Protein AF-A0A6P0TJC1-F1 (afdb_monomer)

Solvent-accessible surface area (backbone atoms only — not comparable to full-atom values): 18612 Å² total; per-residue (Å²): 146,81,88,83,86,86,80,82,82,78,78,82,84,66,77,78,70,64,70,80,72,64,61,98,44,80,69,41,52,55,53,50,49,53,51,44,49,51,50,15,52,51,26,38,50,62,14,15,51,75,80,44,64,82,85,71,83,73,78,90,68,100,67,76,93,68,84,85,71,81,50,74,67,29,48,50,28,36,39,51,11,52,51,39,42,51,51,43,52,55,54,46,48,55,70,71,40,96,58,40,79,76,48,52,25,38,42,16,32,55,31,35,55,49,20,54,52,46,61,68,52,66,34,58,90,70,28,32,66,51,64,48,43,47,52,46,29,63,47,40,24,59,52,40,35,62,75,32,58,93,60,52,41,55,70,20,36,46,46,34,14,51,49,29,41,52,47,15,62,78,67,71,39,66,75,39,37,54,57,15,46,50,30,45,40,50,32,50,52,54,51,31,59,76,70,66,54,78,52,66,44,58,56,34,48,44,56,34,48,49,50,52,48,48,61,73,63,40,75,74,49,66,39,79,91,29,45,67,59,46,46,52,52,50,31,52,41,52,39,50,34,51,51,44,25,51,60,51,23,72,82,33,71,72,45,33,56,51,37,44,52,50,18,51,49,28,34,53,48,11,63,76,69,36,33,62,43,37,33,52,44,13,49,53,52,35,50,51,50,53,53,50,52,49,55,54,48,47,76,74,38,64,73,60,42,54,57,51,47,50,55,51,50,54,47,50,53,51,51,50,53,48,45,64,78,37,43,70,61,49,52,52,50,52,50,51,51,50,54,50,56,69,67,34,112

pLDDT: mean 85.95, std 14.07, range [39.25, 97.62]

Nearest PDB structures (foldseek):
  8fbo-assembly1_C  TM=3.408E-01  e=3.968E+00  synthetic construct

Structure (mmCIF, N/CA/C/O backbone):
data_AF-A0A6P0TJC1-F1
#
_entry.id   AF-A0A6P0TJC1-F1
#
loop_
_atom_site.group_PDB
_atom_site.id
_atom_site.type_symbol
_atom_site.label_atom_id
_atom_site.label_alt_id
_atom_site.label_comp_id
_atom_site.label_asym_id
_atom_site.label_entity_id
_atom_site.label_seq_id
_atom_site.pdbx_PDB_ins_code
_atom_site.Cartn_x
_atom_site.Cartn_y
_atom_site.Cartn_z
_atom_site.occupancy
_atom_site.B_iso_or_equiv
_atom_site.auth_seq_id
_atom_site.auth_comp_id
_atom_site.auth_asym_id
_atom_site.auth_atom_id
_atom_site.pdbx_PDB_model_num
ATOM 1 N N . PRO A 1 1 ? -22.054 43.147 59.713 1.00 43.66 1 PRO A N 1
ATOM 2 C CA . PRO A 1 1 ? -20.902 42.395 59.164 1.00 43.66 1 PRO A CA 1
ATOM 3 C C . PRO A 1 1 ? -21.122 40.873 59.274 1.00 43.66 1 PRO A C 1
ATOM 5 O O . PRO A 1 1 ? -20.713 40.261 60.252 1.00 43.66 1 PRO A O 1
ATOM 8 N N . VAL A 1 2 ? -21.824 40.285 58.294 1.00 41.47 2 VAL A N 1
ATOM 9 C CA . VAL A 1 2 ? -22.038 38.832 58.133 1.00 41.47 2 VAL A CA 1
ATOM 10 C C . VAL A 1 2 ? -22.242 38.513 56.643 1.00 41.47 2 VAL A C 1
ATOM 12 O O . VAL A 1 2 ? -23.049 39.171 55.997 1.00 41.47 2 VAL A O 1
ATOM 15 N N . GLY A 1 3 ? -21.570 37.457 56.159 1.00 41.06 3 GLY A N 1
ATOM 16 C CA . GLY A 1 3 ? -21.930 36.669 54.964 1.00 41.06 3 GLY A CA 1
ATOM 17 C C . GLY A 1 3 ? -21.255 37.106 53.653 1.00 41.06 3 GLY A C 1
ATOM 18 O O . GLY A 1 3 ? -21.217 38.285 53.359 1.00 41.06 3 GLY A O 1
ATOM 19 N N . LEU A 1 4 ? -20.701 36.250 52.788 1.00 45.66 4 LEU A N 1
ATOM 20 C CA . LEU A 1 4 ? -20.865 34.809 52.582 1.00 45.66 4 LEU A CA 1
ATOM 21 C C . LEU A 1 4 ? -19.625 34.220 51.880 1.00 45.66 4 LEU A C 1
ATOM 23 O O . LEU A 1 4 ? -18.974 34.846 51.050 1.00 45.66 4 LEU A O 1
ATOM 27 N N . ARG A 1 5 ? -19.329 32.970 52.240 1.00 41.78 5 ARG A N 1
ATOM 28 C CA . ARG A 1 5 ? -18.144 32.175 51.905 1.00 41.78 5 ARG A CA 1
ATOM 29 C C . ARG A 1 5 ? -18.427 31.320 50.660 1.00 41.78 5 ARG A C 1
ATOM 31 O O . ARG A 1 5 ? -19.170 30.346 50.745 1.00 41.78 5 ARG A O 1
ATOM 38 N N . GLY A 1 6 ? -17.831 31.659 49.517 1.00 39.25 6 GLY A N 1
ATOM 39 C CA . GLY A 1 6 ? -17.915 30.876 48.276 1.00 39.25 6 GLY A CA 1
ATOM 40 C C . GLY A 1 6 ? -16.959 29.679 48.285 1.00 39.25 6 GLY A C 1
ATOM 41 O O . GLY A 1 6 ? -15.746 29.837 48.174 1.00 39.25 6 GLY A O 1
ATOM 42 N N . LYS A 1 7 ? -17.500 28.466 48.439 1.00 41.34 7 LYS A N 1
ATOM 43 C CA . LYS A 1 7 ? -16.752 27.199 48.468 1.00 41.34 7 LYS A CA 1
ATOM 44 C C . LYS A 1 7 ? -16.719 26.587 47.061 1.00 41.34 7 LYS A C 1
ATOM 46 O O . LYS A 1 7 ? -17.640 25.877 46.668 1.00 41.34 7 LYS A O 1
ATOM 51 N N . ASN A 1 8 ? -15.647 26.851 46.313 1.00 40.41 8 ASN A N 1
ATOM 52 C CA . ASN A 1 8 ? -15.374 26.215 45.021 1.00 40.41 8 ASN A CA 1
ATOM 53 C C . ASN A 1 8 ? -15.126 24.705 45.199 1.00 40.41 8 ASN A C 1
ATOM 55 O O . ASN A 1 8 ? -14.109 24.282 45.750 1.00 40.41 8 ASN A O 1
ATOM 59 N N . ARG A 1 9 ? -16.061 23.874 44.718 1.00 42.81 9 ARG A N 1
ATOM 60 C CA . ARG A 1 9 ? -15.881 22.421 44.567 1.00 42.81 9 ARG A CA 1
ATOM 61 C C . ARG A 1 9 ? -15.000 22.149 43.345 1.00 42.81 9 ARG A C 1
ATOM 63 O O . ARG A 1 9 ? -15.494 22.009 42.230 1.00 42.81 9 ARG A O 1
ATOM 70 N N . ALA A 1 10 ? -13.698 22.013 43.572 1.00 40.75 10 ALA A N 1
ATOM 71 C CA . ALA A 1 10 ? -12.805 21.347 42.634 1.00 40.75 10 ALA A CA 1
ATOM 72 C C . ALA A 1 10 ? -13.203 19.862 42.548 1.00 40.75 10 ALA A C 1
ATOM 74 O O . ALA A 1 10 ? -12.961 19.082 43.470 1.00 40.75 10 ALA A O 1
ATOM 75 N N . ARG A 1 11 ? -13.870 19.472 41.453 1.00 43.88 11 ARG A N 1
ATOM 76 C CA . ARG A 1 11 ? -14.119 18.064 41.121 1.00 43.88 11 ARG A CA 1
ATOM 77 C C . ARG A 1 11 ? -12.773 17.362 40.931 1.00 43.88 11 ARG A C 1
ATOM 79 O O . ARG A 1 11 ? -12.006 17.686 40.029 1.00 43.88 11 ARG A O 1
ATOM 86 N N . SER A 1 12 ? -12.519 16.407 41.819 1.00 43.62 12 SER A N 1
ATOM 87 C CA . SER A 1 12 ? -11.419 15.449 41.793 1.00 43.62 12 SER A CA 1
ATOM 88 C C . SER A 1 12 ? -11.266 14.798 40.411 1.00 43.62 12 SER A C 1
ATOM 90 O O . SER A 1 12 ? -12.085 13.977 40.013 1.00 43.62 12 SER A O 1
ATOM 92 N N . LYS A 1 13 ? -10.189 15.147 39.700 1.00 44.12 13 LYS A N 1
ATOM 93 C CA . LYS A 1 13 ? -9.636 14.384 38.565 1.00 44.12 13 LYS A CA 1
ATOM 94 C C . LYS A 1 13 ? -8.450 13.504 39.007 1.00 44.12 13 LYS A C 1
ATOM 96 O O . LYS A 1 13 ? -7.544 13.253 38.223 1.00 44.12 13 LYS A O 1
ATOM 101 N N . LYS A 1 14 ? -8.402 13.088 40.282 1.00 47.31 14 LYS A N 1
ATOM 102 C CA . LYS A 1 14 ? -7.247 12.380 40.870 1.00 47.31 14 LYS A CA 1
ATOM 103 C C . LYS A 1 14 ? -7.292 10.834 40.940 1.00 47.31 14 LYS A C 1
ATOM 105 O O . LYS A 1 14 ? -6.256 10.293 41.311 1.00 47.31 14 LYS A O 1
ATOM 110 N N . PRO A 1 15 ? -8.356 10.079 40.578 1.00 46.62 15 PRO A N 1
ATOM 111 C CA . PRO A 1 15 ? -8.294 8.618 40.717 1.00 46.62 15 PRO A CA 1
ATOM 112 C C . PRO A 1 15 ? -7.537 7.895 39.585 1.00 46.62 15 PRO A C 1
ATOM 114 O O . PRO A 1 15 ? -7.122 6.761 39.779 1.00 46.62 15 PRO A O 1
ATOM 117 N N . LEU A 1 16 ? -7.297 8.529 38.430 1.00 48.41 16 LEU A N 1
ATOM 118 C CA . LEU A 1 16 ? -6.723 7.844 37.257 1.00 48.41 16 LEU A CA 1
ATOM 119 C C . LEU A 1 16 ? -5.205 7.589 37.329 1.00 48.41 16 LEU A C 1
ATOM 121 O O . LEU A 1 16 ? -4.715 6.686 36.663 1.00 48.41 16 LEU A O 1
ATOM 125 N N . LEU A 1 17 ? -4.453 8.338 38.143 1.00 44.94 17 LEU A N 1
ATOM 126 C CA . LEU A 1 17 ? -2.987 8.207 38.208 1.00 44.94 17 LEU A CA 1
ATOM 127 C C . LEU A 1 17 ? -2.489 7.244 39.295 1.00 44.94 17 LEU A C 1
ATOM 129 O O . LEU A 1 17 ? -1.337 6.824 39.250 1.00 44.94 17 LEU A O 1
ATOM 133 N N . LEU A 1 18 ? -3.335 6.867 40.259 1.00 45.94 18 LEU A N 1
ATOM 134 C CA . LEU A 1 18 ? -2.903 6.050 41.400 1.00 45.94 18 LEU A CA 1
ATOM 135 C C . LEU A 1 18 ? -2.839 4.544 41.081 1.00 45.94 18 LEU A C 1
ATOM 137 O O . LEU A 1 18 ? -2.128 3.807 41.756 1.00 45.94 18 LEU A O 1
ATOM 141 N N . ALA A 1 19 ? -3.523 4.088 40.026 1.00 51.88 19 ALA A N 1
ATOM 142 C CA . ALA A 1 19 ? -3.536 2.681 39.615 1.00 51.88 19 ALA A CA 1
ATOM 143 C C . ALA A 1 19 ? -2.230 2.221 38.932 1.00 51.88 19 ALA A C 1
ATOM 145 O O . ALA A 1 19 ? -1.951 1.026 38.886 1.00 51.88 19 ALA A O 1
ATOM 146 N N . LEU A 1 20 ? -1.404 3.154 38.443 1.00 49.75 20 LEU A N 1
ATOM 147 C CA . LEU A 1 20 ? -0.136 2.853 37.762 1.00 49.75 20 LEU A CA 1
ATOM 148 C C . LEU A 1 20 ? 1.007 2.458 38.718 1.00 49.75 20 LEU A C 1
ATOM 150 O O . LEU A 1 20 ? 2.048 2.004 38.254 1.00 49.75 20 LEU A O 1
ATOM 154 N N . PHE A 1 21 ? 0.811 2.594 40.036 1.00 52.34 21 PHE A N 1
ATOM 155 C CA . PHE A 1 21 ? 1.838 2.351 41.062 1.00 52.34 21 PHE A CA 1
ATOM 156 C C . PHE A 1 21 ? 1.549 1.145 41.975 1.00 52.34 21 PHE A C 1
ATOM 158 O O . PHE A 1 21 ? 2.195 0.992 43.012 1.00 52.34 21 PHE A O 1
ATOM 165 N N . LEU A 1 22 ? 0.587 0.283 41.627 1.00 51.50 22 LEU A N 1
ATOM 166 C CA . LEU A 1 22 ? 0.284 -0.908 42.428 1.00 51.50 22 LEU A CA 1
ATOM 167 C C . LEU A 1 22 ? 1.431 -1.946 42.367 1.00 51.50 22 LEU A C 1
ATOM 169 O O . LEU A 1 22 ? 2.031 -2.147 41.308 1.00 51.50 22 LEU A O 1
ATOM 173 N N . PRO A 1 23 ? 1.748 -2.612 43.494 1.00 47.56 23 PRO A N 1
ATOM 174 C CA . PRO A 1 23 ? 2.862 -3.547 43.602 1.00 47.56 23 PRO A CA 1
ATOM 175 C C . PRO A 1 23 ? 2.687 -4.777 42.702 1.00 47.56 23 PRO A C 1
ATOM 177 O O . PRO A 1 23 ? 1.587 -5.295 42.514 1.00 47.56 23 PRO A O 1
ATOM 180 N N . ARG A 1 24 ? 3.819 -5.269 42.186 1.00 59.22 24 ARG A N 1
ATOM 181 C CA . ARG A 1 24 ? 3.973 -6.388 41.236 1.00 59.22 24 ARG A CA 1
ATOM 182 C C . ARG A 1 24 ? 3.760 -7.764 41.898 1.00 59.22 24 ARG A C 1
ATOM 184 O O . ARG A 1 24 ? 4.533 -8.688 41.665 1.00 59.22 24 ARG A O 1
ATOM 191 N N . SER A 1 25 ? 2.779 -7.884 42.793 1.00 78.88 25 SER A N 1
ATOM 192 C CA . SER A 1 25 ? 2.379 -9.159 43.396 1.00 78.88 25 SER A CA 1
ATOM 193 C C . SER A 1 25 ? 1.220 -9.778 42.598 1.00 78.88 25 SER A C 1
ATOM 195 O O . SER A 1 25 ? 0.403 -9.044 42.038 1.00 78.88 25 SER A O 1
ATOM 197 N N . PRO A 1 26 ? 1.081 -11.118 42.560 1.00 76.44 26 PRO A N 1
ATOM 198 C CA . PRO A 1 26 ? -0.043 -11.781 41.886 1.00 76.44 26 PRO A CA 1
ATOM 199 C C . PRO A 1 26 ? -1.408 -11.322 42.425 1.00 76.44 26 PRO A C 1
ATOM 201 O O . PRO A 1 26 ? -2.367 -11.199 41.668 1.00 76.44 26 PRO A O 1
ATOM 204 N N . THR A 1 27 ? -1.478 -10.978 43.713 1.00 79.88 27 THR A N 1
ATOM 205 C CA . THR A 1 27 ? -2.651 -10.355 44.341 1.00 79.88 27 THR A CA 1
ATOM 206 C C . THR A 1 27 ? -2.894 -8.915 43.877 1.00 79.88 27 THR A C 1
ATOM 208 O O . THR A 1 27 ? -4.042 -8.503 43.755 1.00 79.88 27 THR A 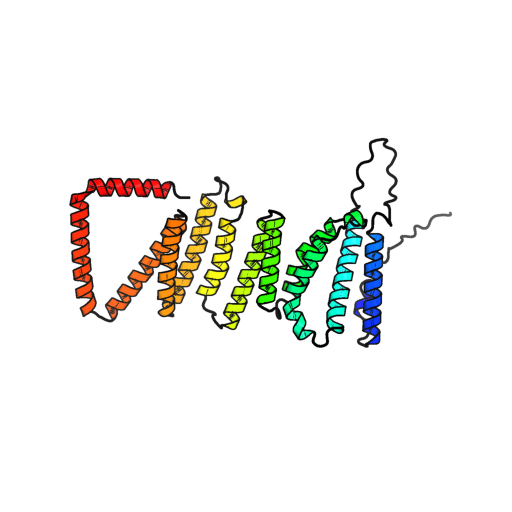O 1
ATOM 211 N N . GLY A 1 28 ? -1.849 -8.143 43.568 1.00 81.44 28 GLY A N 1
ATOM 212 C CA . GLY A 1 28 ? -1.980 -6.792 43.013 1.00 81.44 28 GLY A CA 1
ATOM 213 C C . GLY A 1 28 ? -2.591 -6.789 41.609 1.00 81.44 28 GLY A C 1
ATOM 214 O O . GLY A 1 28 ? -3.409 -5.925 41.294 1.00 81.44 28 GLY A O 1
ATOM 215 N N . HIS A 1 29 ? -2.263 -7.792 40.790 1.00 81.62 29 HIS A N 1
ATOM 216 C CA . HIS A 1 29 ? -2.797 -7.939 39.432 1.00 81.62 29 HIS A CA 1
ATOM 217 C C . HIS A 1 29 ? -4.303 -8.222 39.411 1.00 81.62 29 HIS A C 1
ATOM 219 O O . HIS A 1 29 ? -5.037 -7.584 38.655 1.00 81.62 29 HIS A O 1
ATOM 225 N N . THR A 1 30 ? -4.783 -9.133 40.264 1.00 85.56 30 THR A N 1
ATOM 226 C CA . THR A 1 30 ? -6.217 -9.450 40.348 1.00 85.56 30 THR A CA 1
ATOM 227 C C . THR A 1 30 ? -7.022 -8.255 40.851 1.00 85.56 30 THR A C 1
ATOM 229 O O . THR A 1 30 ? -8.049 -7.920 40.260 1.00 85.56 30 THR A O 1
ATOM 232 N N . ILE A 1 31 ? -6.519 -7.547 41.868 1.00 87.25 31 ILE A N 1
ATOM 233 C CA . ILE A 1 31 ? -7.144 -6.317 42.371 1.00 87.25 31 ILE A CA 1
ATOM 234 C C . ILE A 1 31 ? -7.205 -5.261 41.260 1.00 87.25 31 ILE A C 1
ATOM 236 O O . ILE A 1 31 ? -8.274 -4.707 41.010 1.00 87.25 31 ILE A O 1
ATOM 240 N N . GLY A 1 32 ? -6.108 -5.039 40.529 1.00 85.50 32 GLY A N 1
ATOM 241 C CA . GLY A 1 32 ? -6.078 -4.115 39.392 1.00 85.50 32 GLY A CA 1
ATOM 242 C C . GLY A 1 32 ? -7.144 -4.437 38.341 1.00 85.50 32 GLY A C 1
ATOM 243 O O . GLY A 1 32 ? -7.931 -3.561 37.982 1.00 85.50 32 GLY A O 1
ATOM 244 N N . ILE A 1 33 ? -7.235 -5.701 37.912 1.00 87.44 33 ILE A N 1
ATOM 245 C CA . ILE A 1 33 ? -8.245 -6.159 36.941 1.00 87.44 33 ILE A CA 1
ATOM 246 C C . ILE A 1 33 ? -9.658 -5.880 37.446 1.00 87.44 33 ILE A C 1
ATOM 248 O O . ILE A 1 33 ? -10.467 -5.325 36.706 1.00 87.44 33 ILE A O 1
ATOM 252 N N . THR A 1 34 ? -9.960 -6.234 38.698 1.00 89.06 34 THR A N 1
ATOM 253 C CA . THR A 1 34 ? -11.305 -6.024 39.258 1.00 89.06 34 THR A CA 1
ATOM 254 C C . THR A 1 34 ? -11.677 -4.546 39.343 1.00 89.06 34 THR A C 1
ATOM 256 O O . THR A 1 34 ? -12.812 -4.192 39.030 1.00 89.06 34 THR A O 1
ATOM 259 N N . ILE A 1 35 ? -10.725 -3.671 39.693 1.00 90.31 35 ILE A N 1
ATOM 260 C CA . ILE A 1 35 ? -10.949 -2.222 39.747 1.00 90.31 35 ILE A CA 1
ATOM 261 C C . ILE A 1 35 ? -11.234 -1.679 38.349 1.00 90.31 35 ILE A C 1
ATOM 263 O O . ILE A 1 35 ? -12.242 -1.001 38.163 1.00 90.31 35 ILE A O 1
ATOM 267 N N . PHE A 1 36 ? -10.394 -1.989 37.358 1.00 89.81 36 PHE A N 1
ATOM 268 C CA . PHE A 1 36 ? -10.614 -1.512 35.992 1.00 89.81 36 PHE A CA 1
ATOM 269 C C . PHE A 1 36 ? -11.900 -2.085 35.380 1.00 89.81 36 PHE A C 1
ATOM 271 O O . PHE A 1 36 ? -12.629 -1.360 34.708 1.00 89.81 36 PHE A O 1
ATOM 278 N N . ALA A 1 37 ? -12.232 -3.349 35.655 1.00 91.25 37 ALA A N 1
ATOM 279 C CA . ALA A 1 37 ? -13.495 -3.938 35.220 1.00 91.25 37 ALA A CA 1
ATOM 280 C C . ALA A 1 37 ? -14.687 -3.205 35.858 1.00 91.25 37 ALA A C 1
ATOM 282 O O . ALA A 1 37 ? -15.619 -2.819 35.153 1.00 91.25 37 ALA A O 1
ATOM 283 N N . GLY A 1 38 ? -14.629 -2.927 37.164 1.00 92.31 38 GLY A N 1
ATOM 284 C CA . GLY A 1 38 ? -15.650 -2.152 37.870 1.00 92.31 38 GLY A CA 1
ATOM 285 C C . GLY A 1 38 ? -15.809 -0.728 37.328 1.00 92.31 38 GLY A C 1
ATOM 286 O O . GLY A 1 38 ? -16.937 -0.279 37.122 1.00 92.31 38 GLY A O 1
ATOM 287 N N . LEU A 1 39 ? -14.699 -0.039 37.040 1.00 92.06 39 LEU A N 1
ATOM 288 C CA . LEU A 1 39 ? -14.704 1.293 36.424 1.00 92.06 39 LEU A CA 1
ATOM 289 C C . LEU A 1 39 ? -15.314 1.265 35.017 1.00 92.06 39 LEU A C 1
ATOM 291 O O . LEU A 1 39 ? -16.188 2.084 34.728 1.00 92.06 39 LEU A O 1
ATOM 295 N N . SER A 1 40 ? -14.963 0.265 34.203 1.00 92.31 40 SER A N 1
ATOM 296 C CA . SER A 1 40 ? -15.512 0.114 32.852 1.00 92.31 40 SER A CA 1
ATOM 297 C C . SER A 1 40 ? -17.029 -0.102 32.874 1.00 92.31 40 SER A C 1
ATOM 299 O O . SER A 1 40 ? -17.764 0.564 32.143 1.00 92.31 40 SER A O 1
ATOM 301 N N . ILE A 1 41 ? -17.524 -0.957 33.779 1.00 92.88 41 ILE A N 1
ATOM 302 C CA . ILE A 1 41 ? -18.958 -1.209 33.970 1.00 92.88 41 ILE A CA 1
ATOM 303 C C . ILE A 1 41 ? -19.654 0.068 34.439 1.00 92.88 41 ILE A C 1
ATOM 305 O O . ILE A 1 41 ? -20.693 0.439 33.894 1.00 92.88 41 ILE A O 1
ATOM 309 N N . TYR A 1 42 ? -19.072 0.774 35.410 1.00 92.94 42 TYR A N 1
ATOM 310 C CA . TYR A 1 42 ? -19.622 2.033 35.902 1.00 92.94 42 TYR A CA 1
ATOM 311 C C . TYR A 1 42 ? -19.731 3.084 34.786 1.00 92.94 42 TYR A C 1
ATOM 313 O O . TYR A 1 42 ? -20.784 3.706 34.628 1.00 92.94 42 TYR A O 1
ATOM 321 N N . ALA A 1 43 ? -18.685 3.253 33.974 1.00 91.50 43 ALA A N 1
ATOM 322 C CA . ALA A 1 43 ? -18.683 4.177 32.844 1.00 91.50 43 ALA A CA 1
ATOM 323 C C . ALA A 1 43 ? -19.723 3.787 31.775 1.00 91.50 43 ALA A C 1
ATOM 325 O O . ALA A 1 43 ? -20.452 4.651 31.282 1.00 91.50 43 ALA A O 1
ATOM 326 N N . LEU A 1 44 ? -19.866 2.492 31.469 1.00 91.19 44 LEU A N 1
ATOM 327 C CA . LEU A 1 44 ? -20.891 1.994 30.544 1.00 91.19 44 LEU A CA 1
ATOM 328 C C . LEU A 1 44 ? -22.318 2.214 31.068 1.00 91.19 44 LEU A C 1
ATOM 330 O O . LEU A 1 44 ? -23.203 2.548 30.278 1.00 91.19 44 LEU A O 1
ATOM 334 N N . ILE A 1 45 ? -22.547 2.068 32.377 1.00 91.94 45 ILE A N 1
ATOM 335 C CA . ILE A 1 45 ? -23.845 2.354 33.011 1.00 91.94 45 ILE A CA 1
ATOM 336 C C . ILE A 1 45 ? -24.172 3.848 32.903 1.00 91.94 45 ILE A C 1
ATOM 338 O O . ILE A 1 45 ? -25.270 4.190 32.473 1.00 91.94 45 ILE A O 1
ATOM 342 N N . GLN A 1 46 ? -23.219 4.732 33.219 1.00 90.94 46 GLN A N 1
ATOM 343 C CA . GLN A 1 46 ? -23.398 6.192 33.128 1.00 90.94 46 GLN A CA 1
ATOM 344 C C . GLN A 1 46 ? -23.608 6.687 31.688 1.00 90.94 46 GLN A C 1
ATOM 346 O O . GLN A 1 46 ? -24.274 7.697 31.457 1.00 90.94 46 GLN A O 1
ATOM 351 N N . GLY A 1 47 ? -23.039 5.987 30.705 1.00 87.44 47 GLY A N 1
ATOM 352 C CA . GLY A 1 47 ? -23.249 6.269 29.285 1.00 87.44 47 GLY A CA 1
ATOM 353 C C . GLY A 1 47 ? -24.577 5.743 28.726 1.00 87.44 47 GLY A C 1
ATOM 354 O O . GLY A 1 47 ? -24.908 6.049 27.580 1.00 87.44 47 GLY A O 1
ATOM 355 N N . ASN A 1 48 ? -25.337 4.942 29.483 1.00 90.88 48 ASN A N 1
ATOM 356 C CA . ASN A 1 48 ? -26.595 4.368 29.013 1.00 90.88 48 ASN A CA 1
ATOM 357 C C . ASN A 1 48 ? -27.750 5.367 29.187 1.00 90.88 48 ASN A C 1
ATOM 359 O O . ASN A 1 48 ? -28.161 5.679 30.306 1.00 90.88 48 ASN A O 1
ATOM 363 N N . HIS A 1 49 ? -28.330 5.833 28.081 1.00 84.56 49 HIS A N 1
ATOM 364 C CA . HIS A 1 49 ? -29.393 6.839 28.114 1.00 84.56 49 HIS A CA 1
ATOM 365 C C . HIS A 1 49 ? -30.712 6.320 28.707 1.00 84.56 49 HIS A C 1
ATOM 367 O O . HIS A 1 49 ? -31.533 7.130 29.133 1.00 84.56 49 HIS A O 1
ATOM 373 N N . ARG A 1 50 ? -30.920 4.996 28.773 1.00 85.88 50 ARG A N 1
ATOM 374 C CA . ARG A 1 50 ? -32.092 4.399 29.440 1.00 85.88 50 ARG A CA 1
ATOM 375 C C . ARG A 1 50 ? -31.973 4.428 30.957 1.00 85.88 50 ARG A C 1
ATOM 377 O O . ARG A 1 50 ? -32.976 4.589 31.641 1.00 85.88 50 ARG A O 1
ATOM 384 N N . LEU A 1 51 ? -30.757 4.253 31.473 1.00 84.19 51 LEU A N 1
ATOM 385 C CA . LEU A 1 51 ? -30.489 4.205 32.913 1.00 84.19 51 LEU A CA 1
ATOM 386 C C . LEU A 1 51 ? -30.214 5.593 33.488 1.00 84.19 51 LEU A C 1
ATOM 388 O O . LEU A 1 51 ? -30.489 5.844 34.658 1.00 84.19 51 LEU A O 1
ATOM 392 N N . THR A 1 52 ? -29.660 6.496 32.681 1.00 80.94 52 THR A N 1
ATOM 393 C CA . THR A 1 52 ? -29.309 7.856 33.098 1.00 80.94 52 THR A CA 1
ATOM 394 C C . THR A 1 52 ? -29.973 8.869 32.160 1.00 80.94 52 THR A C 1
ATOM 396 O O . THR A 1 52 ? -29.307 9.447 31.291 1.00 80.94 52 THR A O 1
ATOM 399 N N . PRO A 1 53 ? -31.302 9.072 32.280 1.00 74.75 53 PRO A N 1
ATOM 400 C CA . PRO A 1 53 ? -32.006 10.062 31.478 1.00 74.75 53 PRO A CA 1
ATOM 401 C C . PRO A 1 53 ? -31.425 11.452 31.752 1.00 74.75 53 PRO A C 1
ATOM 403 O O . PRO A 1 53 ? -31.177 11.836 32.895 1.00 74.75 53 PRO A O 1
ATOM 406 N N . SER A 1 54 ? -31.166 12.209 30.686 1.00 66.12 54 SER A N 1
ATOM 407 C CA . SER A 1 54 ? -30.599 13.553 30.789 1.00 66.12 54 SER A CA 1
ATOM 408 C C . SER A 1 54 ? -31.641 14.506 31.376 1.00 66.12 54 SER A C 1
ATOM 410 O O . SER A 1 54 ? -32.499 15.012 30.662 1.00 66.12 54 SER A O 1
ATOM 412 N N . THR A 1 55 ? -31.579 14.767 32.681 1.00 57.75 55 THR A N 1
ATOM 413 C CA . THR A 1 55 ? -32.482 15.693 33.386 1.00 57.75 55 THR A CA 1
ATOM 414 C C . THR A 1 55 ? -32.059 17.155 33.206 1.00 57.75 55 THR A C 1
ATOM 416 O O . THR A 1 55 ? -31.943 17.892 34.187 1.00 57.75 55 THR A O 1
ATOM 419 N N . LEU A 1 56 ? -31.757 17.590 31.980 1.00 57.44 56 LEU A N 1
ATOM 420 C CA . LEU A 1 56 ? -31.623 19.022 31.712 1.00 57.44 56 LEU A CA 1
ATOM 421 C C . LEU A 1 56 ? -33.033 19.583 31.485 1.00 57.44 56 LEU A C 1
ATOM 423 O O . LEU A 1 56 ? -33.685 19.176 30.523 1.00 57.44 56 LEU A O 1
ATOM 427 N N . PRO A 1 57 ? -33.533 20.480 32.355 1.00 49.94 57 PRO A N 1
ATOM 428 C CA . PRO A 1 57 ? -34.829 21.101 32.151 1.00 49.94 57 PRO A CA 1
ATOM 429 C C . PRO A 1 57 ? -34.714 22.020 30.936 1.00 49.94 57 PRO A C 1
ATOM 431 O O . PRO A 1 57 ? -33.986 23.012 30.971 1.00 49.94 57 PRO A O 1
ATOM 434 N N . LEU A 1 58 ? -35.412 21.689 29.852 1.00 55.91 58 LEU A N 1
ATOM 435 C CA . LEU A 1 58 ? -35.660 22.656 28.791 1.00 55.91 58 LEU A CA 1
ATOM 436 C C . LEU A 1 58 ? -36.601 23.735 29.359 1.00 55.91 58 LEU A C 1
ATOM 438 O O . LEU A 1 58 ? -37.663 23.384 29.883 1.00 55.91 58 LEU A O 1
ATOM 442 N N . PRO A 1 59 ? -36.244 25.032 29.283 1.00 51.59 59 PRO A N 1
ATOM 443 C CA . PRO A 1 59 ? -37.194 26.097 29.556 1.00 51.59 59 PRO A CA 1
ATOM 444 C C . PRO A 1 59 ? -38.344 25.975 28.553 1.00 51.59 59 PRO A C 1
ATOM 446 O O . PRO A 1 59 ? -38.121 25.787 27.360 1.00 51.59 59 PRO A O 1
ATOM 449 N N . HIS A 1 60 ? -39.565 26.023 29.075 1.00 50.38 60 HIS A N 1
ATOM 450 C CA . HIS A 1 60 ? -40.833 25.798 28.390 1.00 50.38 60 HIS A CA 1
ATOM 451 C C . HIS A 1 60 ? -40.859 26.253 26.922 1.00 50.38 60 HIS A C 1
ATOM 453 O O . HIS A 1 60 ? -40.873 27.440 26.614 1.00 50.38 60 HIS A O 1
ATOM 459 N N . SER A 1 61 ? -40.915 25.293 26.003 1.00 50.41 61 SER A N 1
ATOM 460 C CA . SER A 1 61 ? -41.334 25.511 24.619 1.00 50.41 61 SER A CA 1
ATOM 461 C C . SER A 1 61 ? -42.187 24.312 24.196 1.00 50.41 61 SER A C 1
ATOM 463 O O . SER A 1 61 ? -41.683 23.187 24.188 1.00 50.41 61 SER A O 1
ATOM 465 N N . PRO A 1 62 ? -43.489 24.502 23.917 1.00 60.12 62 PRO A N 1
ATOM 466 C CA . PRO A 1 62 ? -44.391 23.430 23.526 1.00 60.12 62 PRO A CA 1
ATOM 467 C C . PRO A 1 62 ? -44.231 23.173 22.027 1.00 60.12 62 PRO A C 1
ATOM 469 O O . PRO A 1 62 ? -45.005 23.659 21.210 1.00 60.12 62 PRO A O 1
ATOM 472 N N . THR A 1 63 ? -43.201 22.428 21.643 1.00 53.78 63 THR A N 1
ATOM 473 C CA . THR A 1 63 ? -43.040 21.959 20.262 1.00 53.78 63 THR A CA 1
ATOM 474 C C . THR A 1 63 ? -42.540 20.525 20.266 1.00 53.78 63 THR A C 1
ATOM 476 O O . THR A 1 63 ? -41.582 20.228 20.969 1.00 53.78 63 THR A O 1
ATOM 479 N N . LEU A 1 64 ? -43.254 19.691 19.501 1.00 55.19 64 LEU A N 1
ATOM 480 C CA . LEU A 1 64 ? -43.063 18.282 19.114 1.00 55.19 64 LEU A CA 1
ATOM 481 C C . LEU A 1 64 ? -41.887 17.499 19.745 1.00 55.19 64 LEU A C 1
ATOM 483 O O . LEU A 1 64 ? -40.752 17.970 19.718 1.00 55.19 64 LEU A O 1
ATOM 487 N N . PRO A 1 65 ? -42.111 16.248 20.205 1.00 48.62 65 PRO A N 1
ATOM 488 C CA . PRO A 1 65 ? -41.051 15.399 20.736 1.00 48.62 65 PRO A CA 1
ATOM 489 C C . PRO A 1 65 ? -40.045 15.077 19.626 1.00 48.62 65 PRO A C 1
ATOM 491 O O . PRO A 1 65 ? -40.260 14.198 18.795 1.00 48.62 65 PRO A O 1
ATOM 494 N N . LEU A 1 66 ? -38.941 15.819 19.592 1.00 54.88 66 LEU A N 1
ATOM 495 C CA . LEU A 1 66 ? -37.796 15.474 18.764 1.00 54.88 66 LEU A CA 1
ATOM 496 C C . LEU A 1 66 ? -37.114 14.240 19.375 1.00 54.88 66 LEU A C 1
ATOM 498 O O . LEU A 1 66 ? -36.965 14.173 20.600 1.00 54.88 66 LEU A O 1
ATOM 502 N N . PRO A 1 67 ? -36.689 13.266 18.553 1.00 56.41 67 PRO A N 1
ATOM 503 C CA . PRO A 1 67 ? -35.968 12.094 19.032 1.00 56.41 67 PRO A CA 1
ATOM 504 C C . PRO A 1 67 ? -34.740 12.534 19.836 1.00 56.41 67 PRO A C 1
ATOM 506 O O . PRO A 1 67 ? -33.923 13.325 19.364 1.00 56.41 67 PRO A O 1
ATOM 509 N N . HIS A 1 68 ? -34.633 12.050 21.075 1.00 59.44 68 HIS A N 1
ATOM 510 C CA . HIS A 1 68 ? -33.547 12.397 21.986 1.00 59.44 68 HIS A CA 1
ATOM 511 C C . HIS A 1 68 ? -32.213 11.882 21.436 1.00 59.44 68 HIS A C 1
ATOM 513 O O . HIS A 1 68 ? -31.868 10.712 21.589 1.00 59.44 68 HIS A O 1
ATOM 519 N N . SER A 1 69 ? -31.446 12.759 20.791 1.00 66.50 69 SER A N 1
ATOM 520 C CA . SER A 1 69 ? -30.054 12.475 20.456 1.00 66.50 69 SER A CA 1
ATOM 521 C C . SER A 1 69 ? -29.234 12.346 21.749 1.00 66.50 69 SER A C 1
ATOM 523 O O . SER A 1 69 ? -29.410 13.182 22.643 1.00 66.50 69 SER A O 1
ATOM 525 N N . PRO A 1 70 ? -28.332 11.355 21.866 1.00 70.69 70 PRO A N 1
ATOM 526 C CA . PRO A 1 70 ? -27.480 11.203 23.041 1.00 70.69 70 PRO A CA 1
ATOM 527 C C . PRO A 1 70 ? -26.660 12.474 23.285 1.00 70.69 70 PRO A C 1
ATOM 529 O O . PRO A 1 70 ? -26.207 13.134 22.347 1.00 70.69 70 PRO A O 1
ATOM 532 N N . THR A 1 71 ? -26.470 12.831 24.554 1.00 81.94 71 THR A N 1
ATOM 533 C CA . THR A 1 71 ? -25.648 13.998 24.902 1.00 81.94 71 THR A CA 1
ATOM 534 C C . THR A 1 71 ? -24.165 13.682 24.697 1.00 81.94 71 THR A C 1
ATOM 536 O O . THR A 1 71 ? -23.723 12.553 24.912 1.00 81.94 71 THR A O 1
ATOM 539 N N . ALA A 1 72 ? -23.356 14.692 24.358 1.00 85.00 72 ALA A N 1
ATOM 540 C CA . ALA A 1 72 ? -21.904 14.530 24.198 1.00 85.00 72 ALA A CA 1
ATOM 541 C C . ALA A 1 72 ? -21.228 13.921 25.446 1.00 85.00 72 ALA A C 1
ATOM 543 O O . ALA A 1 72 ? -20.246 13.189 25.347 1.00 85.00 72 ALA A O 1
ATOM 544 N N . GLN A 1 73 ? -21.779 14.185 26.636 1.00 86.56 73 GLN A N 1
ATOM 545 C CA . GLN A 1 73 ? -21.291 13.611 27.887 1.00 86.56 73 GLN A CA 1
ATOM 546 C C . GLN A 1 73 ? -21.573 12.104 27.990 1.00 86.56 73 GLN A C 1
ATOM 548 O O . GLN A 1 73 ? -20.719 11.368 28.479 1.00 86.56 73 GLN A O 1
ATOM 553 N N . GLN A 1 74 ? -22.731 11.631 27.522 1.00 85.88 74 GLN A N 1
ATOM 554 C CA . GLN A 1 74 ? -23.040 10.198 27.477 1.00 85.88 74 GLN A CA 1
ATOM 555 C C . GLN A 1 74 ? -22.134 9.472 26.476 1.00 85.88 74 GLN A C 1
ATOM 557 O O . GLN A 1 74 ? -21.588 8.426 26.813 1.00 85.88 74 GLN A O 1
ATOM 562 N N . GLU A 1 75 ? -21.893 10.054 25.295 1.00 87.88 75 GLU A N 1
ATOM 563 C CA . GLU A 1 75 ? -20.945 9.499 24.314 1.00 87.88 75 GLU A CA 1
ATOM 564 C C . GLU A 1 75 ? -19.520 9.375 24.897 1.00 87.88 75 GLU A C 1
ATOM 566 O O . GLU A 1 75 ? -18.849 8.353 24.708 1.00 87.88 75 GLU A O 1
ATOM 571 N N . LEU A 1 76 ? -19.069 10.375 25.667 1.00 89.62 76 LEU A N 1
ATOM 572 C CA . LEU A 1 76 ? -17.786 10.335 26.378 1.00 89.62 76 LEU A CA 1
ATOM 573 C C . LEU A 1 76 ? -17.724 9.180 27.395 1.00 89.62 76 LEU A C 1
ATOM 575 O O . LEU A 1 76 ? -16.749 8.435 27.415 1.00 89.62 76 LEU A O 1
ATOM 579 N N . TRP A 1 77 ? -18.754 8.999 28.224 1.00 90.88 77 TRP A N 1
ATOM 580 C CA . TRP A 1 77 ? -18.782 7.898 29.196 1.00 90.88 77 TRP A CA 1
ATOM 581 C C . TRP A 1 77 ? -18.807 6.525 28.524 1.00 90.88 77 TRP A C 1
ATOM 583 O O . TRP A 1 77 ? -18.072 5.631 28.944 1.00 90.88 77 TRP A O 1
ATOM 593 N N . THR A 1 78 ? -19.583 6.365 27.448 1.00 90.56 78 THR A N 1
ATOM 594 C CA . THR A 1 78 ? -19.609 5.116 26.678 1.00 90.56 78 THR A CA 1
ATOM 595 C C . THR A 1 78 ? -18.239 4.817 26.063 1.00 90.56 78 THR A C 1
ATOM 597 O O . THR A 1 78 ? -17.752 3.697 26.187 1.00 90.56 78 THR A O 1
ATOM 600 N N . SER A 1 79 ? -17.584 5.805 25.441 1.00 88.69 79 SER A N 1
ATOM 601 C CA . SER A 1 79 ? -16.250 5.619 24.845 1.00 88.69 79 SER A CA 1
ATOM 602 C C . SER A 1 79 ? -15.170 5.286 25.879 1.00 88.69 79 SER A C 1
ATOM 604 O O . SER A 1 79 ? -14.377 4.375 25.639 1.00 88.69 79 SER A O 1
ATOM 606 N N . LEU A 1 80 ? -15.168 5.952 27.039 1.00 89.88 80 LEU A N 1
ATOM 607 C CA . LEU A 1 80 ? -14.254 5.635 28.141 1.00 89.88 80 LEU A CA 1
ATOM 608 C C . LEU A 1 80 ? -14.483 4.217 28.668 1.00 89.88 80 LEU A C 1
ATOM 610 O O . LEU A 1 80 ? -13.523 3.467 28.816 1.00 89.88 80 LEU A O 1
ATOM 614 N N . GLY A 1 81 ? -15.743 3.826 28.873 1.00 91.00 81 GLY A N 1
ATOM 615 C CA . GLY A 1 81 ? -16.084 2.480 29.327 1.00 91.00 81 GLY A CA 1
ATOM 616 C C . GLY A 1 81 ? -15.642 1.393 28.346 1.00 91.00 81 GLY A C 1
ATOM 617 O O . GLY A 1 81 ? -15.064 0.391 28.759 1.00 91.00 81 GLY A O 1
ATOM 618 N N . ILE A 1 82 ? -15.835 1.610 27.039 1.00 91.31 82 ILE A N 1
ATOM 619 C CA . ILE A 1 82 ? -15.358 0.689 25.997 1.00 91.31 82 ILE A CA 1
ATOM 620 C C . ILE A 1 82 ? -13.823 0.603 25.996 1.00 91.31 82 ILE A C 1
ATOM 622 O O . ILE A 1 82 ? -13.273 -0.494 25.901 1.00 91.31 82 ILE A O 1
ATOM 626 N N . LEU A 1 83 ? -13.124 1.736 26.101 1.00 90.06 83 LEU A N 1
ATOM 627 C CA . LEU A 1 83 ? -11.661 1.771 26.107 1.00 90.06 83 LEU A CA 1
ATOM 628 C C . LEU A 1 83 ? -11.087 1.047 27.329 1.00 90.06 83 LEU A C 1
ATOM 630 O O . LEU A 1 83 ? -10.183 0.226 27.179 1.00 90.06 83 LEU A O 1
ATOM 634 N N . GLU A 1 84 ? -11.632 1.307 28.519 1.00 90.69 84 GLU A N 1
ATOM 635 C CA . GLU A 1 84 ? -11.238 0.612 29.747 1.00 90.69 84 GLU A CA 1
ATOM 636 C C . GLU A 1 84 ? -11.533 -0.885 29.653 1.00 90.69 84 GLU A C 1
ATOM 638 O O . GLU A 1 84 ? -10.661 -1.693 29.965 1.00 90.69 84 GLU A O 1
ATOM 643 N N . PHE A 1 85 ? -12.705 -1.275 29.141 1.00 91.06 85 PHE A N 1
ATOM 644 C CA . PHE A 1 85 ? -13.043 -2.683 28.931 1.00 91.06 85 PHE A CA 1
ATOM 645 C C . PHE A 1 85 ? -12.028 -3.379 28.012 1.00 91.06 85 PHE A C 1
ATOM 647 O O . PHE A 1 85 ? -11.504 -4.441 28.346 1.00 91.06 85 PHE A O 1
ATOM 654 N N . LEU A 1 86 ? -11.672 -2.764 26.885 1.00 90.00 86 LEU A N 1
ATOM 655 C CA . LEU A 1 86 ? -10.669 -3.316 25.973 1.00 90.00 86 LEU A CA 1
ATOM 656 C C . LEU A 1 86 ? -9.277 -3.398 26.607 1.00 90.00 86 LEU A C 1
ATOM 658 O O . LEU A 1 86 ? -8.582 -4.394 26.410 1.00 90.00 86 LEU A O 1
ATOM 662 N N . ALA A 1 87 ? -8.887 -2.398 27.401 1.00 87.06 87 ALA A N 1
ATOM 663 C CA . ALA A 1 87 ? -7.636 -2.426 28.151 1.00 87.06 87 ALA A CA 1
ATOM 664 C C . ALA A 1 87 ? -7.629 -3.562 29.186 1.00 87.06 87 ALA A C 1
ATOM 666 O O . ALA A 1 87 ? -6.643 -4.296 29.276 1.00 87.06 87 ALA A O 1
ATOM 667 N N . THR A 1 88 ? -8.737 -3.768 29.910 1.00 88.25 88 THR A N 1
ATOM 668 C CA . THR A 1 88 ? -8.866 -4.907 30.830 1.00 88.25 88 THR A CA 1
ATOM 669 C C . THR A 1 88 ? -8.786 -6.237 30.110 1.00 88.25 88 THR A C 1
ATOM 671 O O . THR A 1 88 ? -8.107 -7.135 30.594 1.00 88.25 88 THR A O 1
ATOM 674 N N . LEU A 1 89 ? -9.415 -6.361 28.941 1.00 87.44 89 LEU A N 1
ATOM 675 C CA . LEU A 1 89 ? -9.412 -7.592 28.161 1.00 87.44 89 LEU A CA 1
ATOM 676 C C . LEU A 1 89 ? -8.016 -7.904 27.606 1.00 87.44 89 LEU A C 1
ATOM 678 O O . LEU A 1 89 ? -7.576 -9.049 27.679 1.00 87.44 89 LEU A O 1
ATOM 682 N N . ALA A 1 90 ? -7.290 -6.894 27.123 1.00 86.06 90 ALA A N 1
ATOM 683 C CA . ALA A 1 90 ? -5.905 -7.043 26.682 1.00 86.06 90 ALA A CA 1
ATOM 684 C C . ALA A 1 90 ? -4.981 -7.453 27.842 1.00 86.06 90 ALA A C 1
ATOM 686 O O . ALA A 1 90 ? -4.180 -8.379 27.710 1.00 86.06 90 ALA A O 1
ATOM 687 N N . TYR A 1 91 ? -5.132 -6.802 28.998 1.00 86.00 91 TYR A N 1
ATOM 688 C CA . TYR A 1 91 ? -4.361 -7.111 30.199 1.00 86.00 91 TYR A CA 1
ATOM 689 C C . TYR A 1 91 ? -4.663 -8.514 30.742 1.00 86.00 91 TYR A C 1
ATOM 691 O O . TYR A 1 91 ? -3.757 -9.266 31.099 1.00 86.00 91 TYR A O 1
ATOM 699 N N . LEU A 1 92 ? -5.937 -8.901 30.750 1.00 85.12 92 LEU A N 1
ATOM 700 C CA . LEU A 1 92 ? -6.373 -10.232 31.146 1.00 85.12 92 LEU A CA 1
ATOM 701 C C . LEU A 1 92 ? -5.833 -11.298 30.181 1.00 85.12 92 LEU A C 1
ATOM 703 O O . LEU A 1 92 ? -5.324 -12.321 30.630 1.00 85.12 92 LEU A O 1
ATOM 707 N N . GLY A 1 93 ? -5.879 -11.041 28.870 1.00 81.94 93 GLY A N 1
ATOM 708 C CA . GLY A 1 93 ? -5.315 -11.927 27.850 1.00 81.94 93 GLY A CA 1
ATOM 709 C C . GLY A 1 93 ? 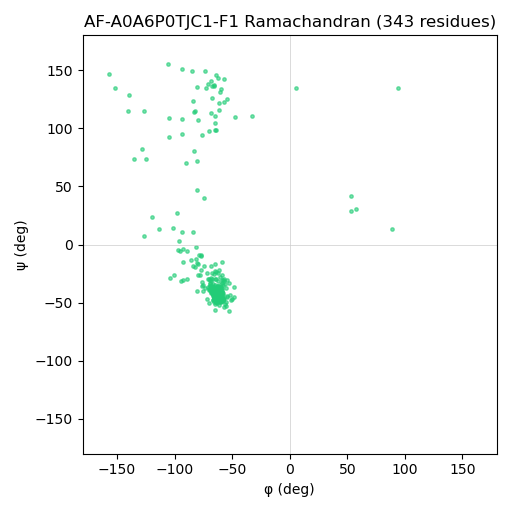-3.811 -12.149 28.020 1.00 81.94 93 GLY A C 1
ATOM 710 O O . GLY A 1 93 ? -3.338 -13.269 27.849 1.00 81.94 93 GLY A O 1
ATOM 711 N N . TYR A 1 94 ? -3.068 -11.122 28.440 1.00 84.00 94 TYR A N 1
ATOM 712 C CA . TYR A 1 94 ? -1.641 -11.245 28.746 1.00 84.00 94 TYR A CA 1
ATOM 713 C C . TYR A 1 94 ? -1.354 -12.205 29.913 1.00 84.00 94 TYR A C 1
ATOM 715 O O . TYR A 1 94 ? -0.348 -12.909 29.893 1.00 84.00 94 TYR A O 1
ATOM 723 N N . HIS A 1 95 ? -2.230 -12.243 30.921 1.00 83.00 95 HIS A N 1
ATOM 724 C CA . HIS A 1 95 ? -2.026 -13.037 32.136 1.00 83.00 95 HIS A CA 1
ATOM 725 C C . HIS A 1 95 ? -2.667 -14.430 32.104 1.00 83.00 95 HIS A C 1
ATOM 727 O O . HIS A 1 95 ? -2.139 -15.345 32.732 1.00 83.00 95 HIS A O 1
ATOM 733 N N . LEU A 1 96 ? -3.798 -14.606 31.414 1.00 83.25 96 LEU A N 1
ATOM 734 C CA . LEU A 1 96 ? -4.507 -15.891 31.354 1.00 83.25 96 LEU A CA 1
ATOM 735 C C . LEU A 1 96 ? -3.894 -16.874 30.355 1.00 83.25 96 LEU A C 1
ATOM 737 O O . LEU A 1 96 ? -4.072 -18.082 30.498 1.00 83.25 96 LEU A O 1
ATOM 741 N N . VAL A 1 97 ? -3.217 -16.377 29.319 1.00 82.69 97 VAL A N 1
ATOM 742 C CA . VAL A 1 97 ? -2.676 -17.226 28.256 1.00 82.69 97 VAL A CA 1
ATOM 743 C C . VAL A 1 97 ? -1.315 -17.777 28.699 1.00 82.69 97 VAL A C 1
ATOM 745 O O . VAL A 1 97 ? -0.418 -16.982 28.968 1.00 82.69 97 VAL A O 1
ATOM 748 N N . PRO A 1 98 ? -1.109 -19.112 28.725 1.00 80.62 98 PRO A N 1
ATOM 749 C CA . PRO A 1 98 ? 0.143 -19.719 29.192 1.00 80.62 98 PRO A CA 1
ATOM 750 C C . PRO A 1 98 ? 1.395 -19.245 28.435 1.00 80.62 98 PRO A C 1
ATOM 752 O O . PRO A 1 98 ? 2.472 -19.183 29.013 1.00 80.62 98 PRO A O 1
ATOM 755 N N . ASN A 1 99 ? 1.242 -18.887 27.153 1.00 84.75 99 ASN A N 1
ATOM 756 C CA . ASN A 1 99 ? 2.302 -18.370 26.285 1.00 84.75 99 ASN A CA 1
ATOM 757 C C . ASN A 1 99 ? 1.856 -17.060 25.607 1.00 84.75 99 ASN A C 1
ATOM 759 O O . ASN A 1 99 ? 1.423 -17.086 24.449 1.00 84.75 99 ASN A O 1
ATOM 763 N N . PRO A 1 100 ? 1.952 -15.901 26.285 1.00 79.88 100 PRO A N 1
ATOM 764 C CA . PRO A 1 100 ? 1.489 -14.627 25.730 1.00 79.88 100 PRO A CA 1
ATOM 765 C C . PRO A 1 100 ? 2.261 -14.241 24.461 1.00 79.88 100 PRO A C 1
ATOM 767 O O . PRO A 1 100 ? 1.694 -13.662 23.537 1.00 79.88 100 PRO A O 1
ATOM 770 N N . THR A 1 101 ? 3.536 -14.628 24.365 1.00 84.50 101 THR A N 1
ATOM 771 C CA . THR A 1 101 ? 4.401 -14.395 23.197 1.00 84.50 101 THR A CA 1
ATOM 772 C C . THR A 1 101 ? 3.888 -15.048 21.915 1.00 84.50 101 THR A C 1
ATOM 774 O O . THR A 1 101 ? 4.140 -14.520 20.838 1.00 84.50 101 THR A O 1
ATOM 777 N N . ALA A 1 102 ? 3.136 -16.148 22.005 1.00 86.56 102 ALA A N 1
ATOM 778 C CA . ALA A 1 102 ? 2.539 -16.796 20.839 1.00 86.56 102 ALA A CA 1
ATOM 779 C C . ALA A 1 102 ? 1.283 -16.063 20.340 1.00 86.56 102 ALA A C 1
ATOM 781 O O . ALA A 1 102 ? 0.954 -16.140 19.158 1.00 86.56 102 ALA A O 1
ATOM 782 N N . LEU A 1 103 ? 0.585 -15.347 21.228 1.00 87.06 103 LEU A N 1
ATOM 783 C CA . LEU A 1 103 ? -0.684 -14.683 20.927 1.00 87.06 103 LEU A CA 1
ATOM 784 C C . LEU A 1 103 ? -0.493 -13.226 20.479 1.00 87.06 103 LEU A C 1
ATOM 786 O O . LEU A 1 103 ? -1.250 -12.739 19.641 1.00 87.06 103 LEU A O 1
ATOM 790 N N . TRP A 1 104 ? 0.551 -12.553 20.973 1.00 87.94 104 TRP A N 1
ATOM 791 C CA . TRP A 1 104 ? 0.904 -11.179 20.590 1.00 87.94 104 TRP A CA 1
ATOM 792 C C . TRP A 1 104 ? 1.020 -10.941 19.074 1.00 87.94 104 TRP A C 1
ATOM 794 O O . TRP A 1 104 ? 0.448 -9.957 18.603 1.00 87.94 104 TRP A O 1
ATOM 804 N N . PRO A 1 105 ? 1.652 -11.826 18.276 1.00 91.69 105 PRO A N 1
ATOM 805 C CA . PRO A 1 105 ? 1.709 -11.657 16.823 1.00 91.69 105 PRO A CA 1
ATOM 806 C C . PRO A 1 105 ? 0.341 -11.663 16.127 1.00 91.69 105 PRO A C 1
ATOM 808 O O . PRO A 1 105 ? 0.199 -11.138 15.019 1.00 91.69 105 PRO A O 1
ATOM 811 N N . TRP A 1 106 ? -0.673 -12.247 16.772 1.00 93.81 106 TRP A N 1
ATOM 812 C CA . TRP A 1 106 ? -2.052 -12.345 16.289 1.00 93.81 106 TRP A CA 1
ATOM 813 C C . TRP A 1 106 ? -2.965 -11.245 16.840 1.00 93.81 106 TRP A C 1
ATOM 815 O O . TRP A 1 106 ? -4.155 -11.239 16.528 1.00 93.81 106 TRP A O 1
ATOM 825 N N . ALA A 1 107 ? -2.437 -10.295 17.621 1.00 91.50 107 ALA A N 1
ATOM 826 C CA . ALA A 1 107 ? -3.232 -9.246 18.258 1.00 91.50 107 ALA A CA 1
ATOM 827 C C . ALA A 1 107 ? -4.084 -8.451 17.250 1.00 91.50 107 ALA A C 1
ATOM 829 O O . ALA A 1 107 ? -5.277 -8.264 17.483 1.00 91.50 107 ALA A O 1
ATOM 830 N N . GLY A 1 108 ? -3.509 -8.063 16.105 1.00 93.19 108 GLY A N 1
ATOM 831 C CA . GLY A 1 108 ? -4.234 -7.372 15.030 1.00 93.19 108 GLY A CA 1
ATOM 832 C C . GLY A 1 108 ? -5.389 -8.197 14.446 1.00 93.19 108 GLY A C 1
ATOM 833 O O . GLY A 1 108 ? -6.499 -7.690 14.292 1.00 93.19 108 GLY A O 1
ATOM 834 N N . ALA A 1 109 ? -5.171 -9.489 14.183 1.00 95.12 109 ALA A N 1
ATOM 835 C CA . ALA A 1 109 ? -6.217 -10.395 13.704 1.00 95.12 109 ALA A CA 1
ATOM 836 C C . ALA A 1 109 ? -7.346 -10.591 14.730 1.00 95.12 109 ALA A C 1
ATOM 838 O O . ALA A 1 109 ? -8.525 -10.511 14.380 1.00 95.12 109 ALA A O 1
ATOM 839 N N . ILE A 1 110 ? -7.000 -10.800 16.004 1.00 93.69 110 ILE A N 1
ATOM 840 C CA . ILE A 1 110 ? -7.979 -10.927 17.095 1.00 93.69 110 ILE A CA 1
ATOM 841 C C . ILE A 1 110 ? -8.792 -9.636 17.211 1.00 93.69 110 ILE A C 1
ATOM 843 O O . ILE A 1 110 ? -10.020 -9.677 17.301 1.00 93.69 110 ILE A O 1
ATOM 847 N N . ALA A 1 111 ? -8.126 -8.486 17.132 1.00 94.62 111 ALA A N 1
ATOM 848 C CA . ALA A 1 111 ? -8.776 -7.189 17.125 1.00 94.62 111 ALA A CA 1
ATOM 849 C C . ALA A 1 111 ? -9.719 -7.022 15.922 1.00 94.62 111 ALA A C 1
ATOM 851 O O . ALA A 1 111 ? -10.847 -6.571 16.099 1.00 94.62 111 ALA A O 1
ATOM 852 N N . ALA A 1 112 ? -9.327 -7.445 14.718 1.00 95.19 112 ALA A N 1
ATOM 853 C CA . ALA A 1 112 ? -10.208 -7.434 13.548 1.00 95.19 112 ALA A CA 1
ATOM 854 C C . ALA A 1 112 ? -11.487 -8.261 13.772 1.00 95.19 112 ALA A C 1
ATOM 856 O O . ALA A 1 112 ? -12.586 -7.791 13.473 1.00 95.19 112 ALA A O 1
ATOM 857 N N . VAL A 1 113 ? -11.376 -9.454 14.365 1.00 94.69 113 VAL A N 1
ATOM 858 C CA . VAL A 1 113 ? -12.543 -10.289 14.703 1.00 94.69 113 VAL A CA 1
ATOM 859 C C . VAL A 1 113 ? -13.425 -9.613 15.757 1.00 94.69 113 VAL A C 1
ATOM 861 O O . VAL A 1 113 ? -14.644 -9.533 15.582 1.00 94.69 113 VAL A O 1
ATOM 864 N N . LEU A 1 114 ? -12.826 -9.070 16.820 1.00 93.31 114 LEU A N 1
ATOM 865 C CA . LEU A 1 114 ? -13.559 -8.323 17.845 1.00 93.31 114 LEU A CA 1
ATOM 866 C C . LEU A 1 114 ? -14.280 -7.114 17.240 1.00 93.31 114 LEU A C 1
ATOM 868 O O . LEU A 1 114 ? -15.454 -6.898 17.531 1.00 93.31 114 LEU A O 1
ATOM 872 N N . ALA A 1 115 ? -13.632 -6.371 16.344 1.00 94.44 115 ALA A N 1
ATOM 873 C CA . ALA A 1 115 ? -14.222 -5.232 15.650 1.00 94.44 115 ALA A CA 1
ATOM 874 C C . ALA A 1 115 ? -15.466 -5.610 14.829 1.00 94.44 115 ALA A C 1
ATOM 876 O O . ALA A 1 115 ? -16.450 -4.865 14.830 1.00 94.44 115 ALA A O 1
ATOM 877 N N . ILE A 1 116 ? -15.473 -6.781 14.177 1.00 93.88 116 ILE A N 1
ATOM 878 C CA . ILE A 1 116 ? -16.672 -7.305 13.498 1.00 93.88 116 ILE A CA 1
ATOM 879 C C . ILE A 1 116 ? -17.807 -7.506 14.507 1.00 93.88 116 ILE A C 1
ATOM 881 O O . ILE A 1 116 ? -18.941 -7.104 14.236 1.00 93.88 116 ILE A O 1
ATOM 885 N N . GLY A 1 117 ? -17.500 -8.086 15.672 1.00 91.75 117 GLY A N 1
ATOM 886 C CA . GLY A 1 117 ? -18.446 -8.234 16.778 1.00 91.75 117 GLY A CA 1
ATOM 887 C C . GLY A 1 117 ? -19.005 -6.885 17.226 1.00 91.75 117 GLY A C 1
ATOM 888 O O . GLY A 1 117 ? -20.216 -6.680 17.175 1.00 91.75 117 GLY A O 1
ATOM 889 N N . PHE A 1 118 ? -18.127 -5.929 17.548 1.00 90.56 118 PHE A N 1
ATOM 890 C CA . PHE A 1 118 ? -18.509 -4.576 17.966 1.00 90.56 118 PHE A CA 1
ATOM 891 C C . PHE A 1 118 ? -19.410 -3.869 16.947 1.00 90.56 118 PHE A C 1
ATOM 893 O O . PHE A 1 118 ? -20.356 -3.183 17.333 1.00 90.56 118 PHE A O 1
ATOM 900 N N . LYS A 1 119 ? -19.171 -4.064 15.646 1.00 90.12 119 LYS A N 1
ATOM 901 C CA . LYS A 1 119 ? -19.995 -3.470 14.585 1.00 90.12 119 LYS A CA 1
ATOM 902 C C . LYS A 1 119 ? -21.393 -4.097 14.478 1.00 90.12 119 LYS A C 1
ATOM 904 O O . LYS A 1 119 ? -22.315 -3.406 14.054 1.00 90.12 119 LYS A O 1
ATOM 909 N N . ARG A 1 120 ? -21.553 -5.381 14.818 1.00 91.25 120 ARG A N 1
ATOM 910 C CA . ARG A 1 120 ? -22.837 -6.107 14.733 1.00 91.25 120 ARG A CA 1
ATOM 911 C C . ARG A 1 120 ? -23.722 -5.949 15.974 1.00 91.25 120 ARG A C 1
ATOM 913 O O . ARG A 1 120 ? -24.890 -6.322 15.912 1.00 91.25 120 ARG A O 1
ATOM 920 N N . LEU A 1 121 ? -23.192 -5.434 17.084 1.00 90.44 121 LEU A N 1
ATOM 921 C CA . LEU A 1 121 ? -23.958 -5.281 18.323 1.00 90.44 121 LEU A CA 1
ATOM 922 C C . LEU A 1 121 ? -25.077 -4.229 18.165 1.00 90.44 121 LEU A C 1
ATOM 924 O O . LEU A 1 121 ? -24.831 -3.150 17.619 1.00 90.44 121 LEU A O 1
ATOM 928 N N . PRO A 1 122 ? -26.296 -4.501 18.667 1.00 91.56 122 PRO A N 1
ATOM 929 C CA . PRO A 1 122 ? -27.418 -3.568 18.611 1.00 91.56 122 PRO A CA 1
ATOM 930 C C . PRO A 1 122 ? -27.310 -2.511 19.725 1.00 91.56 122 PRO A C 1
ATOM 932 O O . PRO A 1 122 ? -28.067 -2.527 20.695 1.00 91.56 122 PRO A O 1
ATOM 935 N N . TRP A 1 123 ? -26.364 -1.577 19.585 1.00 89.38 123 TRP A N 1
ATOM 936 C CA . TRP A 1 123 ? -26.074 -0.540 20.589 1.00 89.38 123 TRP A CA 1
ATOM 937 C C . TRP A 1 123 ? -27.304 0.293 20.984 1.00 89.38 123 TRP A C 1
ATOM 939 O O . TRP A 1 123 ? -27.563 0.487 22.173 1.00 89.38 123 TRP A O 1
ATOM 949 N N . GLU A 1 124 ? -28.097 0.733 20.003 1.00 87.56 124 GLU A N 1
ATOM 950 C CA . GLU A 1 124 ? -29.282 1.574 20.227 1.00 87.56 124 GLU A CA 1
ATOM 951 C C . GLU A 1 124 ? -30.393 0.844 21.010 1.00 87.56 124 GLU A C 1
ATOM 953 O O . GLU A 1 124 ? -30.833 1.364 22.042 1.00 87.56 124 GLU A O 1
ATOM 958 N N . PRO A 1 125 ? -30.805 -0.389 20.633 1.00 90.38 125 PRO A N 1
ATOM 959 C CA . PRO A 1 125 ? -31.714 -1.201 21.442 1.00 90.38 125 PRO A CA 1
ATOM 960 C C . PRO A 1 125 ? -31.231 -1.526 22.855 1.00 90.38 125 PRO A C 1
ATOM 962 O O . PRO A 1 125 ? -32.045 -1.967 23.666 1.00 90.38 125 PRO A O 1
ATOM 965 N N . TRP A 1 126 ? -29.953 -1.342 23.176 1.00 89.50 126 TRP A N 1
ATOM 966 C CA . TRP A 1 126 ? -29.416 -1.540 24.526 1.00 89.50 126 TRP A CA 1
ATOM 967 C C . TRP A 1 126 ? -29.342 -0.257 25.354 1.00 89.50 126 TRP A C 1
ATOM 969 O O . TRP A 1 126 ? -29.076 -0.308 26.555 1.00 89.50 126 TRP A O 1
ATOM 979 N N . GLY A 1 127 ? -29.652 0.891 24.752 1.00 86.62 127 GLY A N 1
ATOM 980 C CA . GLY A 1 127 ? -29.592 2.175 25.437 1.00 86.62 127 GLY A CA 1
ATOM 981 C C . GLY A 1 127 ? -28.226 2.861 25.350 1.00 86.62 127 GLY A C 1
ATOM 982 O O . GLY A 1 127 ? -27.980 3.833 26.061 1.00 86.62 127 GLY A O 1
ATOM 983 N N . TRP A 1 128 ? -27.329 2.402 24.478 1.00 89.00 128 TRP A N 1
ATOM 984 C CA . TRP A 1 128 ? -26.051 3.065 24.213 1.00 89.00 128 TRP A CA 1
ATOM 985 C C . TRP A 1 128 ? -26.071 3.784 22.867 1.00 89.00 128 TRP A C 1
ATOM 987 O O . TRP A 1 128 ? -26.834 3.448 21.963 1.00 89.00 128 TRP A O 1
ATOM 997 N N . SER A 1 129 ? -25.227 4.804 22.728 1.00 87.19 129 SER A N 1
ATOM 998 C CA . SER A 1 129 ? -25.030 5.468 21.440 1.00 87.19 129 SER A CA 1
ATOM 999 C C . SER A 1 129 ? -24.231 4.556 20.498 1.00 87.19 129 SER A C 1
ATOM 1001 O O . SER A 1 129 ? -23.218 3.977 20.887 1.00 87.19 129 SER A O 1
ATOM 1003 N N . ALA A 1 130 ? -24.665 4.428 19.240 1.00 86.81 130 ALA A N 1
ATOM 1004 C CA . ALA A 1 130 ? -23.978 3.583 18.256 1.00 86.81 130 ALA A CA 1
ATOM 1005 C C . ALA A 1 130 ? -22.617 4.154 17.813 1.00 86.81 130 ALA A C 1
ATOM 1007 O O . ALA A 1 130 ? -21.690 3.411 17.489 1.00 86.81 130 ALA A O 1
ATOM 1008 N N . ARG A 1 131 ? -22.474 5.486 17.823 1.00 88.44 131 ARG A N 1
ATOM 1009 C CA . ARG A 1 131 ? -21.267 6.201 17.373 1.00 88.44 131 ARG A CA 1
ATOM 1010 C C . ARG A 1 131 ? -19.966 5.715 18.028 1.00 88.44 131 ARG A C 1
ATOM 1012 O O . ARG A 1 131 ? -19.078 5.310 17.278 1.00 88.44 131 ARG A O 1
ATOM 1019 N N . PRO A 1 132 ? -19.807 5.724 19.367 1.00 87.56 132 PRO A N 1
ATOM 1020 C CA . PRO A 1 132 ? -18.562 5.296 20.004 1.00 87.56 132 PRO A CA 1
ATOM 1021 C C . PRO A 1 132 ? -18.223 3.837 19.686 1.00 87.56 132 PRO A C 1
ATOM 1023 O O . PRO A 1 132 ? -17.077 3.554 19.355 1.00 87.56 132 PRO A O 1
ATOM 1026 N N . GLY A 1 133 ? -19.213 2.936 19.668 1.00 87.12 133 GLY A N 1
ATOM 1027 C CA . GLY A 1 133 ? -19.005 1.537 19.281 1.00 87.12 133 GLY A CA 1
ATOM 1028 C C . GLY A 1 133 ? -18.464 1.388 17.855 1.00 87.12 133 GLY A C 1
ATOM 1029 O O . GLY A 1 133 ? -17.527 0.623 17.622 1.00 87.12 133 GLY A O 1
ATOM 1030 N N . HIS A 1 134 ? -18.988 2.168 16.904 1.00 89.31 134 HIS A N 1
ATOM 1031 C CA . HIS A 1 134 ? -18.494 2.176 15.525 1.00 89.31 134 HIS A CA 1
ATOM 1032 C C . HIS A 1 134 ? -17.083 2.760 15.390 1.00 89.31 134 HIS A C 1
ATOM 1034 O O . HIS A 1 134 ? -16.271 2.187 14.662 1.00 89.31 134 HIS A O 1
ATOM 1040 N N . TYR A 1 135 ? -16.764 3.854 16.090 1.00 90.81 135 TYR A N 1
ATOM 1041 C CA . TYR A 1 135 ? -15.409 4.416 16.079 1.00 90.81 135 TYR A CA 1
ATOM 1042 C C . TYR A 1 135 ? -14.396 3.451 16.687 1.00 90.81 135 TYR A C 1
ATOM 1044 O O . TYR A 1 135 ? -13.326 3.250 16.114 1.00 90.81 135 TYR A O 1
ATOM 1052 N N . THR A 1 136 ? -14.736 2.803 17.800 1.00 91.12 136 THR A N 1
ATOM 1053 C CA . THR A 1 136 ? -13.860 1.793 18.392 1.00 91.12 136 THR A CA 1
ATOM 1054 C C . THR A 1 136 ? -13.667 0.617 17.442 1.00 91.12 136 THR A C 1
ATOM 1056 O O . THR A 1 136 ? -12.528 0.255 17.176 1.00 91.12 136 THR A O 1
ATOM 1059 N N . ALA A 1 137 ? -14.739 0.061 16.866 1.00 92.12 137 ALA A N 1
ATOM 1060 C CA . ALA A 1 137 ? -14.627 -1.021 15.884 1.00 92.12 137 ALA A CA 1
ATOM 1061 C C . ALA A 1 137 ? -13.746 -0.630 14.685 1.00 92.12 137 ALA A C 1
ATOM 1063 O O . ALA A 1 137 ? -13.023 -1.463 14.147 1.00 92.12 137 ALA A O 1
ATOM 1064 N N . PHE A 1 138 ? -13.783 0.640 14.281 1.00 93.06 138 PHE A N 1
ATOM 1065 C CA . PHE A 1 138 ? -12.948 1.152 13.206 1.00 93.06 138 PHE A CA 1
ATOM 1066 C C . PHE A 1 138 ? -11.464 1.243 13.588 1.00 93.06 138 PHE A C 1
ATOM 1068 O O . PHE A 1 138 ? -10.622 0.749 12.848 1.00 93.06 138 PHE A O 1
ATOM 1075 N N . PHE A 1 139 ? -11.127 1.857 14.726 1.00 94.25 139 PHE A N 1
ATOM 1076 C CA . PHE A 1 139 ? -9.729 2.114 15.101 1.00 94.25 139 PHE A CA 1
ATOM 1077 C C . PHE A 1 139 ? -9.031 0.931 15.776 1.00 94.25 139 PHE A C 1
ATOM 1079 O O . PHE A 1 139 ? -7.803 0.892 15.828 1.00 94.25 139 PHE A O 1
ATOM 1086 N N . LEU A 1 140 ? -9.782 -0.038 16.292 1.00 93.69 140 LEU A N 1
ATOM 1087 C CA . LEU A 1 140 ? -9.231 -1.129 17.088 1.00 93.69 140 LEU A CA 1
ATOM 1088 C C . LEU A 1 140 ? -8.235 -2.019 16.313 1.00 93.69 140 LEU A C 1
ATOM 1090 O O . LEU A 1 140 ? -7.135 -2.235 16.830 1.00 93.69 140 LEU A O 1
ATOM 1094 N N . PRO A 1 141 ? -8.512 -2.487 15.080 1.00 95.12 141 PRO A N 1
ATOM 1095 C CA . PRO A 1 141 ? -7.577 -3.359 14.364 1.00 95.12 141 PRO A CA 1
ATOM 1096 C C . PRO A 1 141 ? -6.288 -2.644 13.948 1.00 95.12 141 PRO A C 1
ATOM 1098 O O . PRO A 1 141 ? -5.213 -3.224 14.033 1.00 95.12 141 PRO A O 1
ATOM 1101 N N . ILE A 1 142 ? -6.368 -1.370 13.542 1.00 94.62 142 ILE A N 1
ATOM 1102 C CA . ILE A 1 142 ? -5.167 -0.600 13.171 1.00 94.62 142 ILE A CA 1
ATOM 1103 C C . ILE A 1 142 ? -4.377 -0.178 14.411 1.00 94.62 142 ILE A C 1
ATOM 1105 O O . ILE A 1 142 ? -3.155 -0.266 14.413 1.00 94.62 142 ILE A O 1
ATOM 1109 N N . GLY A 1 143 ? -5.058 0.231 15.485 1.00 93.44 143 GLY A N 1
ATOM 1110 C CA . GLY A 1 143 ? -4.414 0.636 16.731 1.00 93.44 143 GLY A CA 1
ATOM 1111 C C . GLY A 1 143 ? -3.653 -0.518 17.372 1.00 93.44 143 GLY A C 1
ATOM 1112 O O . GLY A 1 143 ? -2.499 -0.354 17.754 1.00 93.44 143 GLY A O 1
ATOM 1113 N N . THR A 1 144 ? -4.258 -1.706 17.423 1.00 92.38 144 THR A N 1
ATOM 1114 C CA . THR A 1 144 ? -3.582 -2.912 17.929 1.00 92.38 144 THR A CA 1
ATOM 1115 C C . THR A 1 144 ? -2.411 -3.325 17.049 1.00 92.38 144 THR A C 1
ATOM 1117 O O . THR A 1 144 ? -1.345 -3.604 17.585 1.00 92.38 144 THR A O 1
ATOM 1120 N N . LEU A 1 145 ? -2.567 -3.280 15.725 1.00 94.25 145 LEU A N 1
ATOM 1121 C CA . LEU A 1 145 ? -1.501 -3.596 14.777 1.00 94.25 145 LEU A CA 1
ATOM 1122 C C . LEU A 1 145 ? -0.310 -2.625 14.878 1.00 94.25 145 LEU A C 1
ATOM 1124 O O . LEU A 1 145 ? 0.836 -3.058 14.813 1.00 94.25 145 LEU A O 1
ATOM 1128 N N . LEU A 1 146 ? -0.558 -1.330 15.102 1.00 93.62 146 LEU A N 1
ATOM 1129 C CA . LEU A 1 146 ? 0.500 -0.342 15.353 1.00 93.62 146 LEU A CA 1
ATOM 1130 C C . LEU A 1 146 ? 1.186 -0.557 16.708 1.00 93.62 146 LEU A C 1
ATOM 1132 O O . LEU A 1 146 ? 2.403 -0.427 16.805 1.00 93.62 146 LEU A O 1
ATOM 1136 N N . LEU A 1 147 ? 0.431 -0.920 17.748 1.00 90.69 147 LEU A N 1
ATOM 1137 C CA . LEU A 1 147 ? 0.999 -1.245 19.061 1.00 90.69 147 LEU A CA 1
ATOM 1138 C C . LEU A 1 147 ? 1.847 -2.524 19.020 1.00 90.69 147 LEU A C 1
ATOM 1140 O O . LEU A 1 147 ? 2.858 -2.607 19.713 1.00 90.69 147 LEU A O 1
ATOM 1144 N N . SER A 1 148 ? 1.468 -3.505 18.196 1.00 90.69 148 SER A N 1
ATOM 1145 C CA . SER A 1 148 ? 2.203 -4.760 18.015 1.00 90.69 148 SER A CA 1
ATOM 1146 C C . SER A 1 148 ? 3.193 -4.735 16.846 1.00 90.69 148 SER A C 1
ATOM 1148 O O . SER A 1 148 ? 3.718 -5.790 16.487 1.00 90.69 148 SER A O 1
ATOM 1150 N N . ALA A 1 149 ? 3.474 -3.571 16.249 1.00 90.31 149 ALA A N 1
ATOM 1151 C CA . ALA A 1 149 ? 4.199 -3.425 14.979 1.00 90.31 149 ALA A CA 1
ATOM 1152 C C . ALA A 1 149 ? 5.504 -4.239 14.882 1.00 90.31 149 ALA A C 1
ATOM 1154 O O . ALA A 1 149 ? 5.810 -4.783 13.827 1.00 90.31 149 ALA A O 1
ATOM 1155 N N . LEU A 1 150 ? 6.248 -4.357 15.986 1.00 88.38 150 LEU A N 1
ATOM 1156 C CA . LEU A 1 150 ? 7.554 -5.027 16.035 1.00 88.38 150 LEU A CA 1
ATOM 1157 C C . LEU A 1 150 ? 7.483 -6.560 16.126 1.00 88.38 150 LEU A C 1
ATOM 1159 O O . LEU A 1 150 ? 8.488 -7.228 15.918 1.00 88.38 150 LEU A O 1
ATOM 1163 N N . VAL A 1 151 ? 6.325 -7.120 16.480 1.00 90.75 151 VAL A N 1
ATOM 1164 C CA . VAL A 1 151 ? 6.156 -8.558 16.779 1.00 90.75 151 VAL A CA 1
ATOM 1165 C C . VAL A 1 151 ? 5.027 -9.171 15.936 1.00 90.75 151 VAL A C 1
ATOM 1167 O O . VAL A 1 151 ? 4.621 -10.308 16.149 1.00 90.75 151 VAL A O 1
ATOM 1170 N N . THR A 1 152 ? 4.471 -8.419 14.984 1.00 91.44 152 THR A N 1
ATOM 1171 C CA . THR A 1 152 ? 3.304 -8.852 14.205 1.00 91.44 152 THR A CA 1
ATOM 1172 C C . THR A 1 152 ? 3.706 -9.793 13.070 1.00 91.44 152 THR A C 1
ATOM 1174 O O . THR A 1 152 ? 4.638 -9.518 12.321 1.00 91.44 152 THR A O 1
ATOM 1177 N N . ASN A 1 153 ? 2.949 -10.879 12.894 1.00 94.56 153 ASN A N 1
ATOM 1178 C CA . ASN A 1 153 ? 3.151 -11.808 11.782 1.00 94.56 153 ASN A CA 1
ATOM 1179 C C . ASN A 1 153 ? 2.425 -11.342 10.509 1.00 94.56 153 ASN A C 1
ATOM 1181 O O . ASN A 1 153 ? 1.323 -10.794 10.577 1.00 94.56 153 ASN A O 1
ATOM 1185 N N . ILE A 1 154 ? 2.979 -11.673 9.339 1.00 96.50 154 ILE A N 1
ATOM 1186 C CA . ILE A 1 154 ? 2.405 -11.343 8.019 1.00 96.50 154 ILE A CA 1
ATOM 1187 C C . ILE A 1 154 ? 0.919 -11.746 7.888 1.00 96.50 154 ILE A C 1
ATOM 1189 O O . ILE A 1 154 ? 0.120 -10.894 7.492 1.00 96.50 154 ILE A O 1
ATOM 1193 N N . PRO A 1 155 ? 0.480 -12.968 8.273 1.00 96.94 155 PRO A N 1
ATOM 1194 C CA . PRO A 1 155 ? -0.934 -13.345 8.184 1.00 96.94 155 PRO A CA 1
ATOM 1195 C C . PRO A 1 155 ? -1.862 -12.441 9.004 1.00 96.94 155 PRO A C 1
ATOM 1197 O O . PRO A 1 155 ? -2.983 -12.169 8.584 1.00 96.94 155 PRO A O 1
ATOM 1200 N N . SER A 1 156 ? -1.396 -11.937 10.150 1.00 96.44 156 SER A N 1
ATOM 1201 C CA . SER A 1 156 ? -2.170 -11.037 11.012 1.00 96.44 156 SER A CA 1
ATOM 1202 C C . SER A 1 156 ? -2.429 -9.698 10.317 1.00 96.44 156 SER A C 1
ATOM 1204 O O . SER A 1 156 ? -3.563 -9.222 10.288 1.00 96.44 156 SER A O 1
ATOM 1206 N N . ILE A 1 157 ? -1.407 -9.138 9.658 1.00 97.00 157 ILE A N 1
ATOM 1207 C CA . ILE A 1 157 ? -1.529 -7.902 8.870 1.00 97.00 157 ILE A CA 1
ATOM 1208 C C . ILE A 1 157 ? -2.468 -8.103 7.679 1.00 97.00 157 ILE A C 1
ATOM 1210 O O . ILE A 1 157 ? -3.322 -7.255 7.424 1.00 97.00 157 ILE A O 1
ATOM 1214 N N . LEU A 1 158 ? -2.362 -9.239 6.980 1.00 97.62 158 LEU A N 1
ATOM 1215 C CA . LEU A 1 158 ? -3.245 -9.562 5.856 1.00 97.62 158 LEU A CA 1
ATOM 1216 C C . LEU A 1 158 ? -4.708 -9.721 6.289 1.00 97.62 158 LEU A C 1
ATOM 1218 O O . LEU A 1 158 ? -5.603 -9.278 5.571 1.00 97.62 158 LEU A O 1
ATOM 1222 N N . LEU A 1 159 ? -4.973 -10.286 7.470 1.00 97.38 159 LEU A N 1
ATOM 1223 C CA . LEU A 1 159 ? -6.329 -10.351 8.026 1.00 97.38 159 LEU A CA 1
ATOM 1224 C C . LEU A 1 159 ? -6.880 -8.959 8.356 1.00 97.38 159 LEU A C 1
ATOM 1226 O O . LEU A 1 159 ? -8.045 -8.679 8.070 1.00 97.38 159 LEU A O 1
ATOM 1230 N N . VAL A 1 160 ? -6.051 -8.064 8.901 1.00 97.56 160 VAL A N 1
ATOM 1231 C CA . VAL A 1 160 ? -6.442 -6.663 9.125 1.00 97.56 160 VAL A CA 1
ATOM 1232 C C . VAL A 1 160 ? -6.692 -5.941 7.795 1.00 97.56 160 VAL A C 1
ATOM 1234 O O . VAL A 1 160 ? -7.674 -5.207 7.673 1.00 97.56 160 VAL A O 1
ATOM 1237 N N . ALA A 1 161 ? -5.873 -6.193 6.770 1.00 97.50 161 ALA A N 1
ATOM 1238 C CA . ALA A 1 161 ? -6.103 -5.668 5.427 1.00 97.50 161 ALA A CA 1
ATOM 1239 C C . ALA A 1 161 ? -7.445 -6.151 4.857 1.00 97.50 161 ALA A C 1
ATOM 1241 O O . ALA A 1 161 ? -8.269 -5.338 4.437 1.00 97.50 161 ALA A O 1
ATOM 1242 N N . ALA A 1 162 ? -7.711 -7.460 4.925 1.00 97.31 162 ALA A N 1
ATOM 1243 C CA . ALA A 1 162 ? -8.969 -8.057 4.483 1.00 97.31 162 ALA A CA 1
ATOM 1244 C C . ALA A 1 162 ? -10.177 -7.470 5.229 1.00 97.31 162 ALA A C 1
ATOM 1246 O O . ALA A 1 162 ? -11.206 -7.188 4.613 1.00 97.31 162 ALA A O 1
ATOM 1247 N N . PHE A 1 163 ? -10.041 -7.215 6.534 1.00 97.00 163 PHE A N 1
ATOM 1248 C CA . PHE A 1 163 ? -11.064 -6.529 7.318 1.00 97.00 163 PHE A CA 1
ATOM 1249 C C . PHE A 1 163 ? -11.353 -5.122 6.778 1.00 97.00 163 PHE A C 1
ATOM 1251 O O . PHE A 1 163 ? -12.521 -4.789 6.578 1.00 97.00 163 PHE A O 1
ATOM 1258 N N . TYR A 1 164 ? -10.333 -4.304 6.495 1.00 96.81 164 TYR A N 1
ATOM 1259 C CA . TYR A 1 164 ? -10.550 -2.961 5.944 1.00 96.81 164 TYR A CA 1
ATOM 1260 C C . TYR A 1 164 ? -11.069 -2.974 4.506 1.00 96.81 164 TYR A C 1
ATOM 1262 O O . TYR A 1 164 ? -11.897 -2.129 4.164 1.00 96.81 164 TYR A O 1
ATOM 1270 N N . ALA A 1 165 ? -10.658 -3.940 3.682 1.00 96.12 165 ALA A N 1
ATOM 1271 C CA . ALA A 1 165 ? -11.216 -4.142 2.346 1.00 96.12 165 ALA A CA 1
ATOM 1272 C C . ALA A 1 165 ? -12.711 -4.496 2.412 1.00 96.12 165 ALA A C 1
ATOM 1274 O O . ALA A 1 165 ? -13.535 -3.864 1.747 1.00 96.12 165 ALA A O 1
ATOM 1275 N N . TRP A 1 166 ? -13.082 -5.447 3.276 1.00 96.50 166 TRP A N 1
ATOM 1276 C CA . TRP A 1 166 ? -14.480 -5.791 3.538 1.00 96.50 166 TRP A CA 1
ATOM 1277 C C . TRP A 1 166 ? -15.262 -4.595 4.087 1.00 96.50 166 TRP A C 1
ATOM 1279 O O . TRP A 1 166 ? -16.386 -4.328 3.658 1.00 96.50 166 TRP A O 1
ATOM 1289 N N . LEU A 1 167 ? -14.663 -3.835 5.006 1.00 94.44 167 LEU A N 1
ATOM 1290 C CA . LEU A 1 167 ? -15.293 -2.657 5.581 1.00 94.44 167 LEU A CA 1
ATOM 1291 C C . LEU A 1 167 ? -15.554 -1.587 4.517 1.00 94.44 167 LEU A C 1
ATOM 1293 O O . LEU A 1 167 ? -16.654 -1.039 4.499 1.00 94.44 167 LEU A O 1
ATOM 1297 N N . ALA A 1 168 ? -14.592 -1.338 3.624 1.00 94.50 168 ALA A N 1
ATOM 1298 C CA . ALA A 1 168 ? -14.730 -0.419 2.495 1.00 94.50 168 ALA A CA 1
ATOM 1299 C C . ALA A 1 168 ? -15.864 -0.839 1.549 1.00 94.50 168 ALA A C 1
ATOM 1301 O O . ALA A 1 168 ? -16.644 0.010 1.118 1.00 94.50 168 ALA A O 1
ATOM 1302 N N . TYR A 1 169 ? -15.980 -2.143 1.275 1.00 94.69 169 TYR A N 1
ATOM 1303 C CA . TYR A 1 169 ? -17.046 -2.705 0.446 1.00 94.69 169 TYR A CA 1
ATOM 1304 C C . TYR A 1 169 ? -18.429 -2.511 1.084 1.00 94.69 169 TYR A C 1
ATOM 1306 O O . TYR A 1 169 ? -19.340 -1.993 0.445 1.00 94.69 169 TYR A O 1
ATOM 1314 N N . VAL A 1 170 ? -18.585 -2.854 2.368 1.00 93.75 170 VAL A N 1
ATOM 1315 C CA . VAL A 1 170 ? -19.882 -2.770 3.064 1.00 93.75 170 VAL A CA 1
ATOM 1316 C C . VAL A 1 170 ? -20.335 -1.326 3.292 1.00 93.75 170 VAL A C 1
ATOM 1318 O O . VAL A 1 170 ? -21.531 -1.053 3.253 1.00 93.75 170 VAL A O 1
ATOM 1321 N N . THR A 1 171 ? -19.419 -0.392 3.565 1.00 90.94 171 THR A N 1
ATOM 1322 C CA . THR A 1 171 ? -19.781 1.018 3.810 1.00 90.94 171 THR A CA 1
ATOM 1323 C C . THR A 1 171 ? -19.817 1.863 2.540 1.00 90.94 171 THR A C 1
ATOM 1325 O O . THR A 1 171 ? -20.198 3.030 2.613 1.00 90.94 171 THR A O 1
ATOM 1328 N N . ASN A 1 172 ? -19.416 1.302 1.392 1.00 91.44 172 ASN A N 1
ATOM 1329 C CA . ASN A 1 172 ? -19.217 2.015 0.129 1.00 91.44 172 ASN A CA 1
ATOM 1330 C C . ASN A 1 172 ? -18.281 3.240 0.273 1.00 91.44 172 ASN A C 1
ATOM 1332 O O . ASN A 1 172 ? -18.398 4.238 -0.439 1.00 91.44 172 ASN A O 1
ATOM 1336 N N . GLN A 1 173 ? -17.349 3.186 1.235 1.00 92.00 173 GLN A N 1
ATOM 1337 C CA . GLN A 1 173 ? -16.374 4.244 1.500 1.00 92.00 173 GLN A CA 1
ATOM 1338 C C . GLN A 1 173 ? -15.003 3.829 0.982 1.00 92.00 173 GLN A C 1
ATOM 1340 O O . GLN A 1 173 ? -14.188 3.237 1.691 1.00 92.00 173 GLN A O 1
ATOM 1345 N N . ILE A 1 174 ? -14.721 4.221 -0.259 1.00 91.38 174 ILE A N 1
ATOM 1346 C CA . ILE A 1 174 ? -13.470 3.912 -0.963 1.00 91.38 174 ILE A CA 1
ATOM 1347 C C . ILE A 1 174 ? -12.219 4.306 -0.160 1.00 91.38 174 ILE A C 1
ATOM 1349 O O . ILE A 1 174 ? -11.213 3.603 -0.205 1.00 91.38 174 ILE A O 1
ATOM 1353 N N . ARG A 1 175 ? -12.280 5.382 0.633 1.00 92.56 175 ARG A N 1
ATOM 1354 C CA . ARG A 1 175 ? -11.148 5.858 1.450 1.00 92.56 175 ARG A CA 1
ATOM 1355 C C . ARG A 1 175 ? -10.634 4.817 2.446 1.00 92.56 175 ARG A C 1
ATOM 1357 O O . ARG A 1 175 ? -9.461 4.849 2.798 1.00 92.56 175 ARG A O 1
ATOM 1364 N N . LEU A 1 176 ? -11.481 3.880 2.877 1.00 92.31 176 LEU A N 1
ATOM 1365 C CA . LEU A 1 176 ? -11.067 2.798 3.772 1.00 92.31 176 LEU A CA 1
ATOM 1366 C C . LEU A 1 176 ? -10.181 1.766 3.068 1.00 92.31 176 LEU A C 1
ATOM 1368 O O . LEU A 1 176 ? -9.347 1.132 3.712 1.00 92.31 176 LEU A O 1
ATOM 1372 N N . SER A 1 177 ? -10.290 1.650 1.741 1.00 94.81 177 SER A N 1
ATOM 1373 C CA . SER A 1 177 ? -9.408 0.781 0.960 1.00 94.81 177 SER A CA 1
ATOM 1374 C C . SER A 1 177 ? -7.946 1.233 1.011 1.00 94.81 177 SER A C 1
ATOM 1376 O O . SER A 1 177 ? -7.058 0.396 0.891 1.00 94.81 177 SER A O 1
ATOM 1378 N N . TYR A 1 178 ? -7.672 2.516 1.287 1.00 94.81 178 TYR A N 1
ATOM 1379 C CA . TYR A 1 178 ? -6.302 3.016 1.450 1.00 94.81 178 TYR A CA 1
ATOM 1380 C C . TYR A 1 178 ? -5.605 2.360 2.638 1.00 94.81 178 TYR A C 1
ATOM 1382 O O . TYR A 1 178 ? -4.423 2.044 2.562 1.00 94.81 178 TYR A O 1
ATOM 1390 N N . LEU A 1 179 ? -6.351 2.098 3.714 1.00 95.44 179 LEU A N 1
ATOM 1391 C CA . LEU A 1 179 ? -5.814 1.428 4.891 1.00 95.44 179 LEU A CA 1
ATOM 1392 C C . LEU A 1 179 ? -5.539 -0.053 4.611 1.00 95.44 179 LEU A C 1
ATOM 1394 O O . LEU A 1 179 ? -4.519 -0.577 5.041 1.00 95.44 179 LEU A O 1
ATOM 1398 N N . SER A 1 180 ? -6.398 -0.703 3.818 1.00 96.38 180 SER A N 1
ATOM 1399 C CA . SER A 1 180 ? -6.134 -2.061 3.331 1.00 96.38 180 SER A CA 1
ATOM 1400 C C . SER A 1 180 ? -4.863 -2.117 2.488 1.00 96.38 180 SER A C 1
ATOM 1402 O O . SER A 1 180 ? -4.047 -3.010 2.687 1.00 96.38 180 SER A O 1
ATOM 1404 N N . VAL A 1 181 ? -4.683 -1.180 1.554 1.00 96.75 181 VAL A N 1
ATOM 1405 C CA . VAL A 1 181 ? -3.485 -1.129 0.704 1.00 96.75 181 VAL A CA 1
ATOM 1406 C C . VAL A 1 181 ? -2.238 -0.827 1.522 1.00 96.75 181 VAL A C 1
ATOM 1408 O O . VAL A 1 181 ? -1.223 -1.479 1.317 1.00 96.75 181 VAL A O 1
ATOM 1411 N N . PHE A 1 182 ? -2.327 0.071 2.502 1.00 96.25 182 PHE A N 1
ATOM 1412 C CA . PHE A 1 182 ? -1.243 0.315 3.451 1.00 96.25 182 PHE A CA 1
ATOM 1413 C C . PHE A 1 182 ? -0.849 -0.959 4.213 1.00 96.25 182 PHE A C 1
ATOM 1415 O O . PHE A 1 182 ? 0.332 -1.289 4.287 1.00 96.25 182 PHE A O 1
ATOM 1422 N N . CYS A 1 183 ? -1.821 -1.714 4.734 1.00 96.75 183 CYS A N 1
ATOM 1423 C CA . CYS A 1 183 ? -1.548 -2.982 5.410 1.00 96.75 183 CYS A CA 1
ATOM 1424 C C . CYS A 1 183 ? -0.948 -4.031 4.460 1.00 96.75 183 CYS A C 1
ATOM 1426 O O . CYS A 1 183 ? -0.030 -4.741 4.857 1.00 96.75 183 CYS A O 1
ATOM 1428 N N . ILE A 1 184 ? -1.418 -4.125 3.211 1.00 97.25 184 ILE A N 1
ATOM 1429 C CA . ILE A 1 184 ? -0.828 -5.029 2.210 1.00 97.25 184 ILE A CA 1
ATOM 1430 C C . ILE A 1 184 ? 0.619 -4.633 1.918 1.00 97.25 184 ILE A C 1
ATOM 1432 O O . ILE A 1 184 ? 1.481 -5.503 1.957 1.00 97.25 184 ILE A O 1
ATOM 1436 N N . GLY A 1 185 ? 0.895 -3.346 1.693 1.00 96.56 185 GLY A N 1
ATOM 1437 C CA . GLY A 1 185 ? 2.255 -2.872 1.439 1.00 96.56 185 GLY A CA 1
ATOM 1438 C C . GLY A 1 185 ? 3.184 -3.153 2.617 1.00 96.56 185 GLY A C 1
ATOM 1439 O O . GLY A 1 185 ? 4.261 -3.712 2.459 1.00 96.56 185 GLY A O 1
ATOM 1440 N N . TRP A 1 186 ? 2.713 -2.931 3.846 1.00 96.50 186 TRP A N 1
ATOM 1441 C CA . TRP A 1 186 ? 3.476 -3.316 5.034 1.00 96.50 186 TRP A CA 1
ATOM 1442 C C . TRP A 1 186 ? 3.714 -4.838 5.115 1.00 96.50 186 TRP A C 1
ATOM 1444 O O . TRP A 1 186 ? 4.827 -5.282 5.404 1.00 96.50 186 TRP A O 1
ATOM 1454 N N . ALA A 1 187 ? 2.711 -5.663 4.811 1.00 96.94 187 ALA A N 1
ATOM 1455 C CA . ALA A 1 187 ? 2.881 -7.115 4.765 1.00 96.94 187 ALA A CA 1
ATOM 1456 C C . ALA A 1 187 ? 3.924 -7.544 3.713 1.00 96.94 187 ALA A C 1
ATOM 1458 O O . ALA A 1 187 ? 4.752 -8.411 3.998 1.00 96.94 187 ALA A O 1
ATOM 1459 N N . VAL A 1 188 ? 3.913 -6.916 2.532 1.00 96.31 188 VAL A N 1
ATOM 1460 C CA . VAL A 1 188 ? 4.904 -7.130 1.465 1.00 96.31 188 VAL A CA 1
ATOM 1461 C C . VAL A 1 188 ? 6.290 -6.680 1.919 1.00 96.31 188 VAL A C 1
ATOM 1463 O O . VAL A 1 188 ? 7.245 -7.433 1.766 1.00 96.31 188 VAL A O 1
ATOM 1466 N N . PHE A 1 189 ? 6.412 -5.515 2.550 1.00 95.38 189 PHE A N 1
ATOM 1467 C CA . PHE A 1 189 ? 7.675 -5.020 3.090 1.00 95.38 189 PHE A CA 1
ATOM 1468 C C . PHE A 1 189 ? 8.297 -5.989 4.105 1.00 95.38 189 PHE A C 1
ATOM 1470 O O . PHE A 1 189 ? 9.472 -6.338 3.985 1.00 95.38 189 PHE A O 1
ATOM 1477 N N . LEU A 1 190 ? 7.510 -6.488 5.066 1.00 94.25 190 LEU A N 1
ATOM 1478 C CA . LEU A 1 190 ? 7.989 -7.500 6.015 1.00 94.25 190 LEU A CA 1
ATOM 1479 C C . LEU A 1 190 ? 8.376 -8.800 5.308 1.00 94.25 190 LEU A C 1
ATOM 1481 O O . LEU A 1 190 ? 9.389 -9.404 5.648 1.00 94.25 190 LEU A O 1
ATOM 1485 N N . PHE A 1 191 ? 7.597 -9.226 4.312 1.00 95.88 191 PHE A N 1
ATOM 1486 C CA . PHE A 1 191 ? 7.934 -10.398 3.510 1.00 95.88 191 PHE A CA 1
ATOM 1487 C C . PHE A 1 191 ? 9.281 -10.230 2.793 1.00 95.88 191 PHE A C 1
ATOM 1489 O O . PHE A 1 191 ? 10.116 -11.130 2.850 1.00 95.88 191 PHE A O 1
ATOM 1496 N N . LEU A 1 192 ? 9.526 -9.071 2.179 1.00 95.00 192 LEU A N 1
ATOM 1497 C CA . LEU A 1 192 ? 10.788 -8.758 1.506 1.00 95.00 192 LEU A CA 1
ATOM 1498 C C . LEU A 1 192 ? 11.970 -8.755 2.482 1.00 95.00 192 LEU A C 1
ATOM 1500 O O . LEU A 1 192 ? 13.014 -9.326 2.168 1.00 95.00 192 LEU A O 1
ATOM 1504 N N . GLN A 1 193 ? 11.798 -8.196 3.685 1.00 93.94 193 GLN A N 1
ATOM 1505 C CA . GLN A 1 193 ? 12.826 -8.244 4.731 1.00 93.94 193 GLN A CA 1
ATOM 1506 C C . GLN A 1 193 ? 13.139 -9.676 5.180 1.00 93.94 193 GLN A C 1
ATOM 1508 O O . GLN A 1 193 ? 14.309 -10.035 5.330 1.00 93.94 193 GLN A O 1
ATOM 1513 N N . LEU A 1 194 ? 12.119 -10.524 5.349 1.00 93.94 194 LEU A N 1
ATOM 1514 C CA . LEU A 1 194 ? 12.324 -11.936 5.693 1.00 93.94 194 LEU A CA 1
ATOM 1515 C C . LEU A 1 194 ? 13.101 -12.688 4.607 1.00 93.94 194 LEU A C 1
ATOM 1517 O O . LEU A 1 194 ? 13.915 -13.548 4.932 1.00 93.94 194 LEU A O 1
ATOM 1521 N N . GLN A 1 195 ? 12.882 -12.349 3.334 1.00 95.38 195 GLN A N 1
ATOM 1522 C CA . GLN A 1 195 ? 13.632 -12.915 2.207 1.00 95.38 195 GLN A CA 1
ATOM 1523 C C . GLN A 1 195 ? 14.997 -12.245 1.977 1.00 95.38 195 GLN A C 1
ATOM 1525 O O . GLN A 1 195 ? 15.731 -12.668 1.085 1.00 95.38 195 GLN A O 1
ATOM 1530 N N . GLN A 1 196 ? 15.352 -11.217 2.762 1.00 92.50 196 GLN A N 1
ATOM 1531 C CA . GLN A 1 196 ? 16.567 -10.406 2.589 1.00 92.50 196 GLN A CA 1
ATOM 1532 C C . GLN A 1 196 ? 16.645 -9.745 1.196 1.00 92.50 196 GLN A C 1
ATOM 1534 O O . GLN A 1 196 ? 17.720 -9.529 0.635 1.00 92.50 196 GLN A O 1
ATOM 1539 N N . TRP A 1 197 ? 15.488 -9.436 0.604 1.00 91.50 197 TRP A N 1
ATOM 1540 C CA . TRP A 1 197 ? 15.379 -8.759 -0.690 1.00 91.50 197 TRP A CA 1
ATOM 1541 C C . TRP A 1 197 ? 15.338 -7.248 -0.487 1.00 91.50 197 TRP A C 1
ATOM 1543 O O . TRP A 1 197 ? 14.313 -6.593 -0.665 1.00 91.50 197 TRP A O 1
ATOM 1553 N N . GLU A 1 198 ? 16.478 -6.695 -0.086 1.00 88.19 198 GLU A N 1
ATOM 1554 C CA . GLU A 1 198 ? 16.624 -5.270 0.234 1.00 88.19 198 GLU A CA 1
ATOM 1555 C C . GLU A 1 198 ? 16.881 -4.388 -1.000 1.00 88.19 198 GLU A C 1
ATOM 1557 O O . GLU A 1 198 ? 17.218 -3.213 -0.868 1.00 88.19 198 GLU A O 1
ATOM 1562 N N . GLN A 1 199 ? 16.727 -4.926 -2.217 1.00 92.00 199 GLN A N 1
ATOM 1563 C CA . GLN A 1 199 ? 16.945 -4.150 -3.438 1.00 92.00 199 GLN A CA 1
ATOM 1564 C C . GLN A 1 199 ? 15.904 -3.028 -3.559 1.00 92.00 199 GLN A C 1
ATOM 1566 O O . GLN A 1 199 ? 14.702 -3.260 -3.377 1.00 92.00 199 GLN A O 1
ATOM 1571 N N . ALA A 1 200 ? 16.341 -1.825 -3.947 1.00 93.56 200 ALA A N 1
ATOM 1572 C CA . ALA A 1 200 ? 15.470 -0.648 -3.970 1.00 93.56 200 ALA A CA 1
ATOM 1573 C C . ALA A 1 200 ? 14.289 -0.795 -4.945 1.00 93.56 200 ALA A C 1
ATOM 1575 O O . ALA A 1 200 ? 13.242 -0.179 -4.747 1.00 93.56 200 ALA A O 1
ATOM 1576 N N . ILE A 1 201 ? 14.421 -1.644 -5.971 1.00 94.19 201 ILE A N 1
ATOM 1577 C CA . ILE A 1 201 ? 13.360 -1.926 -6.944 1.00 94.19 201 ILE A CA 1
ATOM 1578 C C . ILE A 1 201 ? 12.092 -2.494 -6.293 1.00 94.19 201 ILE A C 1
ATOM 1580 O O . ILE A 1 201 ? 10.992 -2.077 -6.650 1.00 94.19 201 ILE A O 1
ATOM 1584 N N . TRP A 1 202 ? 12.220 -3.397 -5.317 1.00 94.31 202 TRP A N 1
ATOM 1585 C CA . TRP A 1 202 ? 11.060 -4.003 -4.661 1.00 94.31 202 TRP A CA 1
ATOM 1586 C C . TRP A 1 202 ? 10.329 -2.990 -3.786 1.00 94.31 202 TRP A C 1
ATOM 1588 O O . TRP A 1 202 ? 9.103 -2.923 -3.813 1.00 94.31 202 TRP A O 1
ATOM 1598 N N . MET A 1 203 ? 11.082 -2.138 -3.086 1.00 93.75 203 MET A N 1
ATOM 1599 C CA . MET A 1 203 ? 10.517 -1.042 -2.297 1.00 93.75 203 MET A CA 1
ATOM 1600 C C . MET A 1 203 ? 9.832 -0.005 -3.195 1.00 93.75 203 MET A C 1
ATOM 1602 O O . MET A 1 203 ? 8.741 0.468 -2.881 1.00 93.75 203 MET A O 1
ATOM 1606 N N . ALA A 1 204 ? 10.439 0.323 -4.340 1.00 95.38 204 ALA A N 1
ATOM 1607 C CA . ALA A 1 204 ? 9.849 1.232 -5.316 1.00 95.38 204 ALA A CA 1
ATOM 1608 C C . ALA A 1 204 ? 8.557 0.663 -5.922 1.00 95.38 204 ALA A C 1
ATOM 1610 O O . ALA A 1 204 ? 7.599 1.412 -6.102 1.00 95.38 204 ALA A O 1
ATOM 1611 N N . LEU A 1 205 ? 8.504 -0.643 -6.204 1.00 94.75 205 LEU A N 1
ATOM 1612 C CA . LEU A 1 205 ? 7.296 -1.313 -6.689 1.00 94.75 205 LEU A CA 1
ATOM 1613 C C . LEU A 1 205 ? 6.188 -1.352 -5.637 1.00 94.75 205 LEU A C 1
ATOM 1615 O O . LEU A 1 205 ? 5.037 -1.095 -5.981 1.00 94.75 205 LEU A O 1
ATOM 1619 N N . ASP A 1 206 ? 6.520 -1.631 -4.378 1.00 95.12 206 ASP A N 1
ATOM 1620 C CA . ASP A 1 206 ? 5.545 -1.669 -3.286 1.00 95.12 206 ASP A CA 1
ATOM 1621 C C . ASP A 1 206 ? 4.928 -0.282 -3.031 1.00 95.12 206 ASP A C 1
ATOM 1623 O O . ASP A 1 206 ? 3.717 -0.077 -3.174 1.00 95.12 206 ASP A O 1
ATOM 1627 N N . VAL A 1 207 ? 5.776 0.720 -2.774 1.00 95.50 207 VAL A N 1
ATOM 1628 C CA . VAL A 1 207 ? 5.336 2.101 -2.521 1.00 95.50 207 VAL A CA 1
ATOM 1629 C C . VAL A 1 207 ? 4.682 2.703 -3.764 1.00 95.50 207 VAL A C 1
ATOM 1631 O O . VAL A 1 207 ? 3.612 3.311 -3.687 1.00 95.50 207 VAL A O 1
ATOM 1634 N N . GLY A 1 208 ? 5.301 2.527 -4.930 1.00 95.44 208 GLY A N 1
ATOM 1635 C CA . GLY A 1 208 ? 4.789 3.040 -6.193 1.00 95.44 208 GLY A CA 1
ATOM 1636 C C . GLY A 1 208 ? 3.467 2.386 -6.592 1.00 95.44 208 GLY A C 1
ATOM 1637 O O . GLY A 1 208 ? 2.549 3.085 -7.016 1.00 95.44 208 GLY A O 1
ATOM 1638 N N . GLY A 1 209 ? 3.318 1.076 -6.383 1.00 94.81 209 GLY A N 1
ATOM 1639 C CA . GLY A 1 209 ? 2.072 0.341 -6.602 1.00 94.81 209 GLY A CA 1
ATOM 1640 C C . GLY A 1 209 ? 0.940 0.841 -5.704 1.00 94.81 209 GLY A C 1
ATOM 1641 O O . GLY A 1 209 ? -0.164 1.095 -6.196 1.00 94.81 209 GLY A O 1
ATOM 1642 N N . ALA A 1 210 ? 1.220 1.080 -4.419 1.00 95.62 210 ALA A N 1
ATOM 1643 C CA . ALA A 1 210 ? 0.252 1.665 -3.493 1.00 95.62 210 ALA A CA 1
ATOM 1644 C C . ALA A 1 210 ? -0.201 3.069 -3.937 1.00 95.62 210 ALA A C 1
ATOM 1646 O O . ALA A 1 210 ? -1.398 3.370 -3.934 1.00 95.62 210 ALA A O 1
ATOM 1647 N N . VAL A 1 211 ? 0.731 3.917 -4.385 1.00 95.50 211 VAL A N 1
ATOM 1648 C CA . VAL A 1 211 ? 0.411 5.259 -4.901 1.00 95.50 211 VAL A CA 1
ATOM 1649 C C . VAL A 1 211 ? -0.411 5.182 -6.192 1.00 95.50 211 VAL A C 1
ATOM 1651 O O . VAL A 1 211 ? -1.428 5.870 -6.306 1.00 95.50 211 VAL A O 1
ATOM 1654 N N . LEU A 1 212 ? -0.037 4.320 -7.144 1.00 94.75 212 LEU A N 1
ATOM 1655 C CA . LEU A 1 212 ? -0.797 4.116 -8.384 1.00 94.75 212 LEU A CA 1
ATOM 1656 C C . LEU A 1 212 ? -2.220 3.624 -8.111 1.00 94.75 212 LEU A C 1
ATOM 1658 O O . LEU A 1 212 ? -3.160 4.097 -8.756 1.00 94.75 212 LEU A O 1
ATOM 1662 N N . TYR A 1 213 ? -2.393 2.737 -7.129 1.00 94.56 213 TYR A N 1
ATOM 1663 C CA . TYR A 1 213 ? -3.715 2.304 -6.687 1.00 94.56 213 TYR A CA 1
ATOM 1664 C C . TYR A 1 213 ? -4.555 3.489 -6.193 1.00 94.56 213 TYR A C 1
ATOM 1666 O O . TYR A 1 213 ? -5.693 3.661 -6.637 1.00 94.56 213 TYR A O 1
ATOM 1674 N N . VAL A 1 214 ? -4.001 4.340 -5.322 1.00 93.19 214 VAL A N 1
ATOM 1675 C CA . VAL A 1 214 ? -4.715 5.522 -4.807 1.00 93.19 214 VAL A CA 1
ATOM 1676 C C . VAL A 1 214 ? -5.112 6.453 -5.952 1.00 93.19 214 VAL A C 1
ATOM 1678 O O . VAL A 1 214 ? -6.265 6.879 -6.013 1.00 93.19 214 VAL A O 1
ATOM 1681 N N . ILE A 1 215 ? -4.212 6.702 -6.909 1.00 92.88 215 ILE A N 1
ATOM 1682 C CA . ILE A 1 215 ? -4.500 7.545 -8.080 1.00 92.88 215 ILE A CA 1
ATOM 1683 C C . ILE A 1 215 ? -5.659 6.978 -8.924 1.00 92.88 215 ILE A C 1
ATOM 1685 O O . ILE A 1 215 ? -6.467 7.741 -9.454 1.00 92.88 215 ILE A O 1
ATOM 1689 N N . GLN A 1 216 ? -5.762 5.652 -9.047 1.00 90.62 216 GLN A N 1
ATOM 1690 C CA . GLN A 1 216 ? -6.806 4.976 -9.829 1.00 90.62 216 GLN A CA 1
ATOM 1691 C C . GLN A 1 216 ? -8.179 4.981 -9.136 1.00 90.62 216 GLN A C 1
ATOM 1693 O O . GLN A 1 216 ? -9.243 5.004 -9.776 1.00 90.62 216 GLN A O 1
ATOM 1698 N N . VAL A 1 217 ? -8.163 4.882 -7.811 1.00 91.00 217 VAL A N 1
ATOM 1699 C CA . VAL A 1 217 ? -9.347 4.568 -7.014 1.00 91.00 217 VAL A CA 1
ATOM 1700 C C . VAL A 1 217 ? -9.967 5.815 -6.375 1.00 91.00 217 VAL A C 1
ATOM 1702 O O . VAL A 1 217 ? -11.183 5.826 -6.176 1.00 91.00 217 VAL A O 1
ATOM 1705 N N . ASP A 1 218 ? -9.201 6.884 -6.128 1.00 91.31 218 ASP A N 1
ATOM 1706 C CA . ASP A 1 218 ? -9.714 8.092 -5.469 1.00 91.31 218 ASP A CA 1
ATOM 1707 C C . ASP A 1 218 ? -10.841 8.780 -6.272 1.00 91.31 218 ASP A C 1
ATOM 1709 O O . ASP A 1 218 ? -10.615 9.229 -7.402 1.00 91.31 218 ASP A O 1
ATOM 1713 N N . PRO A 1 219 ? -12.049 8.954 -5.693 1.00 87.38 219 PRO A N 1
ATOM 1714 C CA . PRO A 1 219 ? -13.146 9.675 -6.337 1.00 87.38 219 PRO A CA 1
ATOM 1715 C C . PRO A 1 219 ? -12.812 11.119 -6.723 1.00 87.38 219 PRO A C 1
ATOM 1717 O O . PRO A 1 219 ? -13.354 11.625 -7.703 1.00 87.38 219 PRO A O 1
ATOM 1720 N N . ARG A 1 220 ? -11.930 11.797 -5.975 1.00 88.38 220 ARG A N 1
ATOM 1721 C CA . ARG A 1 220 ? -11.571 13.200 -6.245 1.00 88.38 220 ARG A CA 1
ATOM 1722 C C . ARG A 1 220 ? -10.810 13.333 -7.568 1.00 88.38 220 ARG A C 1
ATOM 1724 O O . ARG A 1 220 ? -11.153 14.188 -8.385 1.00 88.38 220 ARG A O 1
ATOM 1731 N N . LEU A 1 221 ? -9.872 12.414 -7.806 1.00 85.06 221 LEU A N 1
ATOM 1732 C CA . LEU A 1 221 ? -9.003 12.371 -8.990 1.00 85.06 221 LEU A CA 1
ATOM 1733 C C . LEU A 1 221 ? -9.710 11.838 -10.251 1.00 85.06 221 LEU A C 1
ATOM 1735 O O . LEU A 1 221 ? -9.162 11.927 -11.354 1.00 85.06 221 LEU A O 1
ATOM 1739 N N . ARG A 1 222 ? -10.924 11.287 -10.108 1.00 84.75 222 ARG A N 1
ATOM 1740 C CA . ARG A 1 222 ? -11.758 10.814 -11.227 1.00 84.75 222 ARG A CA 1
ATOM 1741 C C . ARG A 1 222 ? -12.546 11.920 -11.921 1.00 84.75 222 ARG A C 1
ATOM 1743 O O . ARG A 1 222 ? -13.079 11.675 -12.999 1.00 84.75 222 ARG A O 1
ATOM 1750 N N . SER A 1 223 ? -12.627 13.113 -11.334 1.00 86.88 223 SER A N 1
ATOM 1751 C CA . SER A 1 223 ? -13.307 14.238 -11.978 1.00 86.88 223 SER A CA 1
ATOM 1752 C C . SER A 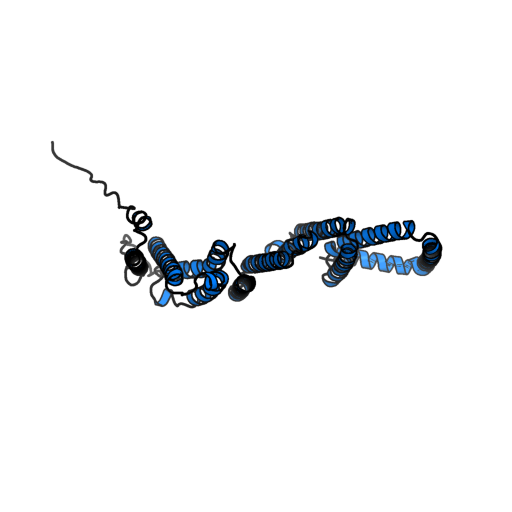1 223 ? -12.616 14.615 -13.305 1.00 86.88 223 SER A C 1
ATOM 1754 O O . SER A 1 223 ? -11.384 14.523 -13.400 1.00 86.88 223 SER A O 1
ATOM 1756 N N . PRO A 1 224 ? -13.378 15.018 -14.344 1.00 83.38 224 PRO A N 1
ATOM 1757 C CA . PRO A 1 224 ? -12.806 15.422 -15.633 1.00 83.38 224 PRO A CA 1
ATOM 1758 C C . PRO A 1 224 ? -11.831 16.598 -15.474 1.00 83.38 224 PRO A C 1
ATOM 1760 O O . PRO A 1 224 ? -10.788 16.626 -16.127 1.00 83.38 224 PRO A O 1
ATOM 1763 N N . ASP A 1 225 ? -12.102 17.486 -14.518 1.00 87.38 225 ASP A N 1
ATOM 1764 C CA . ASP A 1 225 ? -11.288 18.667 -14.214 1.00 87.38 225 ASP A CA 1
ATOM 1765 C C . ASP A 1 225 ? -9.881 18.316 -13.696 1.00 87.38 225 ASP A C 1
ATOM 1767 O O . ASP A 1 225 ? -8.950 19.109 -13.819 1.00 87.38 225 ASP A O 1
ATOM 1771 N N . GLN A 1 226 ? -9.688 17.111 -13.143 1.00 89.19 226 GLN A N 1
ATOM 1772 C CA . GLN A 1 226 ? -8.408 16.662 -12.576 1.00 89.19 226 GLN A CA 1
ATOM 1773 C C . GLN A 1 226 ? -7.620 15.719 -13.496 1.00 89.19 226 GLN A C 1
ATOM 1775 O O . GLN A 1 226 ? -6.640 15.106 -13.062 1.00 89.19 226 GLN A O 1
ATOM 1780 N N . ARG A 1 227 ? -7.991 15.627 -14.781 1.00 86.56 227 ARG A N 1
ATOM 1781 C CA . ARG A 1 227 ? -7.303 14.795 -15.787 1.00 86.56 227 ARG A CA 1
ATOM 1782 C C . ARG A 1 227 ? -5.791 15.038 -15.821 1.00 86.56 227 ARG A C 1
ATOM 1784 O O . ARG A 1 227 ? -5.018 14.084 -15.744 1.00 86.56 227 ARG A O 1
ATOM 1791 N N . THR A 1 228 ? -5.368 16.301 -15.852 1.00 89.12 228 THR A N 1
ATOM 1792 C CA . THR A 1 228 ? -3.945 16.679 -15.897 1.00 89.12 228 THR A CA 1
ATOM 1793 C C . THR A 1 228 ? -3.195 16.255 -14.634 1.00 89.12 228 THR A C 1
ATOM 1795 O O . THR A 1 228 ? -2.092 15.723 -14.719 1.00 89.12 228 THR A O 1
ATOM 1798 N N . ILE A 1 229 ? -3.806 16.430 -13.457 1.00 91.94 229 ILE A N 1
ATOM 1799 C CA . ILE A 1 229 ? -3.202 16.035 -12.176 1.00 91.94 229 ILE A CA 1
ATOM 1800 C C . ILE A 1 229 ? -3.027 14.516 -12.129 1.00 91.94 229 ILE A C 1
ATOM 1802 O O . ILE A 1 229 ? -1.943 14.035 -11.803 1.00 91.94 229 ILE A O 1
ATOM 1806 N N . ARG A 1 230 ? -4.056 13.753 -12.519 1.00 91.75 230 ARG A N 1
ATOM 1807 C CA . ARG A 1 230 ? -3.998 12.285 -12.582 1.00 91.75 230 ARG A CA 1
ATOM 1808 C C . ARG A 1 230 ? -2.903 11.803 -13.533 1.00 91.75 230 ARG A C 1
ATOM 1810 O O . ARG A 1 230 ? -2.141 10.905 -13.175 1.00 91.75 230 ARG A O 1
ATOM 1817 N N . HIS A 1 231 ? -2.800 12.410 -14.714 1.00 91.62 231 HIS A N 1
ATOM 1818 C CA . HIS A 1 231 ? -1.755 12.083 -15.681 1.00 91.62 231 HIS A CA 1
ATOM 1819 C C . HIS A 1 231 ? -0.355 12.343 -15.111 1.00 91.62 231 HIS A C 1
ATOM 1821 O O . HIS A 1 231 ? 0.485 11.446 -15.135 1.00 91.62 231 HIS A O 1
ATOM 1827 N N . ASN A 1 232 ? -0.126 13.528 -14.539 1.00 94.00 232 ASN A N 1
ATOM 1828 C CA . ASN A 1 232 ? 1.171 13.908 -13.977 1.00 94.00 232 ASN A CA 1
ATOM 1829 C C . ASN A 1 232 ? 1.569 13.021 -12.796 1.00 94.00 232 ASN A C 1
ATOM 1831 O O . ASN A 1 232 ? 2.718 12.598 -12.713 1.00 94.00 232 ASN A O 1
ATOM 1835 N N . LEU A 1 233 ? 0.624 12.695 -11.908 1.00 94.62 233 LEU A N 1
ATOM 1836 C CA . LEU A 1 233 ? 0.882 11.786 -10.794 1.00 94.62 233 LEU A CA 1
ATOM 1837 C C . LEU A 1 233 ? 1.274 10.395 -11.295 1.00 94.62 233 LEU A C 1
ATOM 1839 O O . LEU A 1 233 ? 2.289 9.867 -10.855 1.00 94.62 233 LEU A O 1
ATOM 1843 N N . ARG A 1 234 ? 0.543 9.827 -12.267 1.00 95.00 234 ARG A N 1
ATOM 1844 C CA . ARG A 1 234 ? 0.923 8.536 -12.865 1.00 95.00 234 ARG A CA 1
ATOM 1845 C C . ARG A 1 234 ? 2.301 8.604 -13.512 1.00 95.00 234 ARG A C 1
ATOM 1847 O O . ARG A 1 234 ? 3.100 7.711 -13.263 1.00 95.00 234 ARG A O 1
ATOM 1854 N N . LEU A 1 235 ? 2.581 9.659 -14.281 1.00 95.38 235 LEU A N 1
ATOM 1855 C CA . LEU A 1 235 ? 3.864 9.869 -14.952 1.00 95.38 235 LEU A CA 1
ATOM 1856 C C . LEU A 1 235 ? 5.021 9.914 -13.947 1.00 95.38 235 LEU A C 1
ATOM 1858 O O . LEU A 1 235 ? 6.013 9.215 -14.138 1.00 95.38 235 LEU A O 1
ATOM 1862 N N . ILE A 1 236 ? 4.882 10.692 -12.869 1.00 96.88 236 ILE A N 1
ATOM 1863 C CA . ILE A 1 236 ? 5.897 10.816 -11.816 1.00 96.88 236 ILE A CA 1
ATOM 1864 C C . ILE A 1 236 ? 6.071 9.484 -11.090 1.00 96.88 236 ILE A C 1
ATOM 1866 O O . ILE A 1 236 ? 7.201 9.030 -10.925 1.00 96.88 236 ILE A O 1
ATOM 1870 N N . THR A 1 237 ? 4.980 8.831 -10.681 1.00 96.31 237 THR A N 1
ATOM 1871 C CA . THR A 1 237 ? 5.060 7.571 -9.936 1.00 96.31 237 THR A CA 1
ATOM 1872 C C . THR A 1 237 ? 5.689 6.462 -10.775 1.00 96.31 237 THR A C 1
ATOM 1874 O O . THR A 1 237 ? 6.637 5.831 -10.315 1.00 96.31 237 THR A O 1
ATOM 1877 N N . THR A 1 238 ? 5.245 6.244 -12.018 1.00 96.56 238 THR A N 1
ATOM 1878 C CA . THR A 1 238 ? 5.886 5.233 -12.877 1.00 96.56 238 THR A CA 1
ATOM 1879 C C . THR A 1 238 ? 7.283 5.633 -13.300 1.00 96.56 238 THR A C 1
ATOM 1881 O O . THR A 1 238 ? 8.153 4.773 -13.374 1.00 96.56 238 THR A O 1
ATOM 1884 N N . GLY A 1 239 ? 7.523 6.923 -13.536 1.00 96.12 239 GLY A N 1
ATOM 1885 C CA . GLY A 1 239 ? 8.853 7.445 -13.830 1.00 96.12 239 GLY A CA 1
ATOM 1886 C C . GLY A 1 239 ? 9.837 7.143 -12.705 1.00 96.12 239 GLY A C 1
ATOM 1887 O O . GLY A 1 239 ? 10.940 6.683 -12.979 1.00 96.12 239 GLY A O 1
ATOM 1888 N N . LEU A 1 240 ? 9.421 7.317 -11.447 1.00 96.88 240 LEU A N 1
ATOM 1889 C CA . LEU A 1 240 ? 10.242 7.015 -10.278 1.00 96.88 240 LEU A CA 1
ATOM 1890 C C . LEU A 1 240 ? 10.510 5.511 -10.136 1.00 96.88 240 LEU A C 1
ATOM 1892 O O . LEU A 1 240 ? 11.658 5.128 -9.922 1.00 96.88 240 LEU A O 1
ATOM 1896 N N . ILE A 1 241 ? 9.487 4.663 -10.314 1.00 97.12 241 ILE A N 1
ATOM 1897 C CA . ILE A 1 241 ? 9.656 3.198 -10.318 1.00 97.12 241 ILE A CA 1
ATOM 1898 C C . ILE A 1 241 ? 10.689 2.797 -11.380 1.00 97.12 241 ILE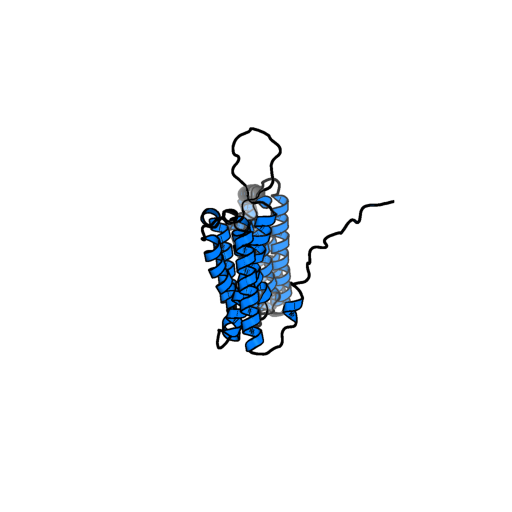 A C 1
ATOM 1900 O O . ILE A 1 241 ? 11.648 2.085 -11.084 1.00 97.12 241 ILE A O 1
ATOM 1904 N N . CYS A 1 242 ? 10.523 3.281 -12.612 1.00 96.12 242 CYS A N 1
ATOM 1905 C CA . CYS A 1 242 ? 11.428 2.973 -13.713 1.00 96.12 242 CYS A CA 1
ATOM 1906 C C . CYS A 1 242 ? 12.836 3.526 -13.493 1.00 96.12 242 CYS A C 1
ATOM 1908 O O . CYS A 1 242 ? 13.807 2.842 -13.799 1.00 96.12 242 CYS A O 1
ATOM 1910 N N . TYR A 1 243 ? 12.962 4.728 -12.936 1.00 96.38 243 TYR A N 1
ATOM 1911 C CA . TYR A 1 243 ? 14.252 5.321 -12.603 1.00 96.38 243 TYR A CA 1
ATOM 1912 C C . TYR A 1 243 ? 15.028 4.456 -11.602 1.00 96.38 243 TYR A C 1
ATOM 1914 O O . TYR A 1 243 ? 16.186 4.124 -11.853 1.00 96.38 243 TYR A O 1
ATOM 1922 N N . VAL A 1 244 ? 14.381 4.030 -10.510 1.00 96.44 244 VAL A N 1
ATOM 1923 C CA . VAL A 1 244 ? 14.998 3.134 -9.517 1.00 96.44 244 VAL A CA 1
ATOM 1924 C C . VAL A 1 244 ? 15.353 1.784 -10.145 1.00 96.44 244 VAL A C 1
ATOM 1926 O O . VAL A 1 244 ? 16.452 1.277 -9.934 1.00 96.44 244 VAL A O 1
ATOM 1929 N N . SER A 1 245 ? 14.463 1.231 -10.973 1.00 95.12 245 SER A N 1
ATOM 1930 C CA . SER A 1 245 ? 14.691 -0.027 -11.695 1.00 95.12 245 SER A CA 1
ATOM 1931 C C . SER A 1 245 ? 15.932 0.035 -12.597 1.00 95.12 245 SER A C 1
ATOM 1933 O O . SER A 1 245 ? 16.756 -0.878 -12.594 1.00 95.12 245 SER A O 1
ATOM 1935 N N . VAL A 1 246 ? 16.101 1.127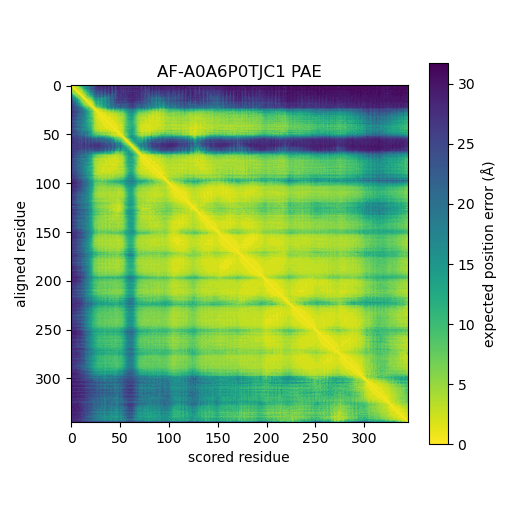 -13.348 1.00 95.06 246 VAL A N 1
ATOM 1936 C CA . VAL A 1 246 ? 17.282 1.355 -14.197 1.00 95.06 246 VAL A CA 1
ATOM 1937 C C . VAL A 1 246 ? 18.540 1.536 -13.350 1.00 95.06 246 VAL A C 1
ATOM 1939 O O . VAL A 1 246 ? 19.578 0.963 -13.674 1.00 95.06 246 VAL A O 1
ATOM 1942 N N . ALA A 1 247 ? 18.464 2.298 -12.255 1.00 95.31 247 ALA A N 1
ATOM 1943 C CA . ALA A 1 247 ? 19.604 2.517 -11.368 1.00 95.31 247 ALA A CA 1
ATOM 1944 C C . ALA A 1 247 ? 20.132 1.195 -10.780 1.00 95.31 247 ALA A C 1
ATOM 1946 O O . ALA A 1 247 ? 21.332 0.931 -10.834 1.00 95.31 247 ALA A O 1
ATOM 1947 N N . GLU A 1 248 ? 19.240 0.324 -10.308 1.00 92.94 248 GLU A N 1
ATOM 1948 C CA . GLU A 1 248 ? 19.586 -1.015 -9.807 1.00 92.94 248 GLU A CA 1
ATOM 1949 C C . GLU A 1 248 ? 20.062 -1.959 -10.922 1.00 92.94 248 GLU A C 1
ATOM 1951 O O . GLU A 1 248 ? 20.947 -2.796 -10.736 1.00 92.94 248 GLU A O 1
ATOM 1956 N N . SER A 1 249 ? 19.549 -1.790 -12.139 1.00 93.38 249 SER A N 1
ATOM 1957 C CA . SER A 1 249 ? 20.031 -2.542 -13.296 1.00 93.38 249 SER A CA 1
ATOM 1958 C C . SER A 1 249 ? 21.495 -2.235 -13.667 1.00 93.38 249 SER A C 1
ATOM 1960 O O . SER A 1 249 ? 22.101 -2.988 -14.448 1.00 93.38 249 SER A O 1
ATOM 1962 N N . LEU A 1 250 ? 22.071 -1.129 -13.186 1.00 90.44 250 LEU A N 1
ATOM 1963 C CA . LEU A 1 250 ? 23.482 -0.808 -13.415 1.00 90.44 250 LEU A CA 1
ATOM 1964 C C . LEU A 1 250 ? 24.402 -1.702 -12.581 1.00 90.44 250 LEU A C 1
ATOM 1966 O O . LEU A 1 250 ? 25.455 -2.106 -13.078 1.00 90.44 250 LEU A O 1
ATOM 1970 N N . SER A 1 251 ? 24.004 -2.016 -11.346 1.00 89.31 251 SER A N 1
ATOM 1971 C CA . SER A 1 251 ? 24.790 -2.834 -10.420 1.00 89.31 251 SER A CA 1
ATOM 1972 C C . SER A 1 251 ? 24.634 -4.327 -10.719 1.00 89.31 251 SER A C 1
ATOM 1974 O O . SER A 1 251 ? 25.621 -5.064 -10.700 1.00 89.31 251 SER A O 1
ATOM 1976 N N . ASN A 1 252 ? 23.419 -4.773 -11.060 1.00 89.25 252 ASN A N 1
ATOM 1977 C CA . ASN A 1 252 ? 23.109 -6.186 -11.251 1.00 89.25 252 ASN A CA 1
ATOM 1978 C C . ASN A 1 252 ? 22.460 -6.468 -12.627 1.00 89.25 252 ASN A C 1
ATOM 1980 O O . ASN A 1 252 ? 21.323 -6.056 -12.871 1.00 89.25 252 ASN A O 1
ATOM 1984 N N . PRO A 1 253 ? 23.122 -7.233 -13.523 1.00 86.62 253 PRO A N 1
ATOM 1985 C CA . PRO A 1 253 ? 22.577 -7.582 -14.838 1.00 86.62 253 PRO A CA 1
ATOM 1986 C C . PRO A 1 253 ? 21.246 -8.340 -14.798 1.00 86.62 253 PRO A C 1
ATOM 1988 O O . PRO A 1 253 ? 20.447 -8.186 -15.721 1.00 86.62 253 PRO A O 1
ATOM 1991 N N . TRP A 1 254 ? 21.003 -9.138 -13.751 1.00 90.19 254 TRP A N 1
ATOM 1992 C CA . TRP A 1 254 ? 19.746 -9.872 -13.577 1.00 90.19 254 TRP A CA 1
ATOM 1993 C C . TRP A 1 254 ? 18.563 -8.919 -13.376 1.00 90.19 254 TRP A C 1
ATOM 1995 O O . TRP A 1 254 ? 17.507 -9.097 -13.982 1.00 90.19 254 TRP A O 1
ATOM 2005 N N . LEU A 1 255 ? 18.767 -7.849 -12.601 1.00 91.81 255 LEU A N 1
ATOM 2006 C CA . LEU A 1 255 ? 17.749 -6.821 -12.390 1.00 91.81 255 LEU A CA 1
ATOM 2007 C C . LEU A 1 255 ? 17.439 -6.049 -13.673 1.00 91.81 255 LEU A C 1
ATOM 2009 O O . LEU A 1 255 ? 16.317 -5.589 -13.838 1.00 91.81 255 LEU A O 1
ATOM 2013 N N . GLY A 1 256 ? 18.370 -5.973 -14.625 1.00 91.25 256 GLY A N 1
ATOM 2014 C CA . GLY A 1 256 ? 18.088 -5.353 -15.919 1.00 91.25 256 GLY A CA 1
ATOM 2015 C C . GLY A 1 256 ? 17.127 -6.132 -16.806 1.00 91.25 256 GLY A C 1
ATOM 2016 O O . GLY A 1 256 ? 16.327 -5.523 -17.514 1.00 91.25 256 GLY A O 1
ATOM 2017 N N . ILE A 1 257 ? 17.110 -7.465 -16.705 1.00 91.69 257 ILE A N 1
ATOM 2018 C CA . ILE A 1 257 ? 16.065 -8.279 -17.346 1.00 91.69 257 ILE A CA 1
ATOM 2019 C C . ILE A 1 257 ? 14.708 -7.961 -16.709 1.00 91.69 257 ILE A C 1
ATOM 2021 O O . ILE A 1 257 ? 13.715 -7.799 -17.417 1.00 91.69 257 ILE A O 1
ATOM 2025 N N . LEU A 1 258 ? 14.667 -7.808 -15.383 1.00 94.00 258 LEU A N 1
ATOM 2026 C CA . LEU A 1 258 ? 13.454 -7.417 -14.665 1.00 94.00 258 LEU A CA 1
ATOM 2027 C C . LEU A 1 258 ? 12.991 -6.011 -15.085 1.00 94.00 258 LEU A C 1
ATOM 2029 O O . LEU A 1 258 ? 11.816 -5.839 -15.391 1.00 94.00 258 LEU A O 1
ATOM 2033 N N . THR A 1 259 ? 13.897 -5.037 -15.216 1.00 94.62 259 THR A N 1
ATOM 2034 C CA . THR A 1 259 ? 13.592 -3.692 -15.741 1.00 94.62 259 THR A CA 1
ATOM 2035 C C . THR A 1 259 ? 13.013 -3.746 -17.155 1.00 94.62 259 THR A C 1
ATOM 2037 O O . THR A 1 259 ? 12.031 -3.058 -17.445 1.00 94.62 259 THR A O 1
ATOM 2040 N N . LEU A 1 260 ? 13.561 -4.594 -18.033 1.00 93.94 260 LEU A N 1
ATOM 2041 C CA . LEU A 1 260 ? 13.011 -4.809 -19.374 1.00 93.94 260 LEU A CA 1
ATOM 2042 C C . LEU A 1 260 ? 11.588 -5.376 -19.311 1.00 93.94 260 LEU A C 1
ATOM 2044 O O . LEU A 1 260 ? 10.686 -4.818 -19.936 1.00 93.94 260 LEU A O 1
ATOM 2048 N N . LEU A 1 261 ? 11.357 -6.422 -18.514 1.00 95.75 261 LEU A N 1
ATOM 2049 C CA . LEU A 1 261 ? 10.022 -7.000 -18.326 1.00 95.75 261 LEU A CA 1
ATOM 2050 C C . LEU A 1 261 ? 9.034 -5.991 -17.734 1.00 95.75 261 LEU A C 1
ATOM 2052 O O . LEU A 1 261 ? 7.896 -5.906 -18.192 1.00 95.75 261 LEU A O 1
ATOM 2056 N N . LEU A 1 262 ? 9.472 -5.187 -16.766 1.00 95.56 262 LEU A N 1
ATOM 2057 C CA . LEU A 1 262 ? 8.671 -4.133 -16.157 1.00 95.56 262 LEU A CA 1
ATOM 2058 C C . LEU A 1 262 ? 8.281 -3.065 -17.186 1.00 95.56 262 LEU A C 1
ATOM 2060 O O . LEU A 1 262 ? 7.114 -2.687 -17.270 1.00 95.56 262 LEU A O 1
ATOM 2064 N N . SER A 1 263 ? 9.235 -2.611 -18.004 1.00 95.25 263 SER A N 1
ATOM 2065 C CA . SER A 1 263 ? 8.979 -1.629 -19.063 1.00 95.25 263 SER A CA 1
ATOM 2066 C C . SER A 1 263 ? 8.023 -2.164 -20.136 1.00 95.25 263 SER A C 1
ATOM 2068 O O . SER A 1 263 ? 7.118 -1.447 -20.565 1.00 95.25 263 SER A O 1
ATOM 2070 N N . LEU A 1 264 ? 8.138 -3.446 -20.496 1.00 95.81 264 LEU A N 1
ATOM 2071 C CA . LEU A 1 264 ? 7.199 -4.115 -21.394 1.00 95.81 264 LEU A CA 1
ATOM 2072 C C . LEU A 1 264 ? 5.803 -4.237 -20.765 1.00 95.81 264 LEU A C 1
ATOM 2074 O O . LEU A 1 264 ? 4.800 -3.969 -21.425 1.00 95.81 264 LEU A O 1
ATOM 2078 N N . GLY A 1 265 ? 5.732 -4.572 -19.476 1.00 95.75 265 GLY A N 1
ATOM 2079 C CA . GLY A 1 265 ? 4.486 -4.581 -18.712 1.00 95.75 265 GLY A CA 1
ATOM 2080 C C . GLY A 1 265 ? 3.801 -3.214 -18.701 1.00 95.75 265 GLY A C 1
ATOM 2081 O O . GLY A 1 265 ? 2.591 -3.139 -18.908 1.00 95.75 265 GLY A O 1
ATOM 2082 N N . LEU A 1 266 ? 4.563 -2.126 -18.552 1.00 94.62 266 LEU A N 1
ATOM 2083 C CA . LEU A 1 266 ? 4.040 -0.758 -18.641 1.00 94.62 266 LEU A CA 1
ATOM 2084 C C . LEU A 1 266 ? 3.550 -0.395 -20.045 1.00 94.62 266 LEU A C 1
ATOM 2086 O O . LEU A 1 266 ? 2.540 0.293 -20.161 1.00 94.62 266 LEU A O 1
ATOM 2090 N N . LEU A 1 267 ? 4.203 -0.872 -21.108 1.00 94.25 267 LEU A N 1
ATOM 2091 C CA . LEU A 1 267 ? 3.706 -0.694 -22.477 1.00 94.25 267 LEU A CA 1
ATOM 2092 C C . LEU A 1 267 ? 2.354 -1.384 -22.671 1.00 94.25 267 LEU A C 1
ATOM 2094 O O . LEU A 1 267 ? 1.408 -0.764 -23.161 1.00 94.25 267 LEU A O 1
ATOM 2098 N N . LEU A 1 268 ? 2.245 -2.642 -22.237 1.00 94.75 268 LEU A N 1
ATOM 2099 C CA . LEU A 1 268 ? 1.000 -3.407 -22.314 1.00 94.75 268 LEU A CA 1
ATOM 2100 C C . LEU A 1 268 ? -0.104 -2.767 -21.465 1.00 94.75 268 LEU A C 1
ATOM 2102 O O . LEU A 1 268 ? -1.228 -2.613 -21.941 1.00 94.75 268 LEU A O 1
ATOM 2106 N N . ALA A 1 269 ? 0.220 -2.328 -20.246 1.00 92.88 269 ALA A N 1
ATOM 2107 C CA . ALA A 1 269 ? -0.704 -1.589 -19.390 1.00 92.88 269 ALA A CA 1
ATOM 2108 C C . ALA A 1 269 ? -1.119 -0.255 -20.031 1.00 92.88 269 ALA A C 1
ATOM 2110 O O . ALA A 1 269 ? -2.293 0.099 -19.998 1.00 92.88 269 ALA A O 1
ATOM 2111 N N . GLY A 1 270 ? -0.181 0.448 -20.670 1.00 91.56 270 GLY A N 1
ATOM 2112 C CA . GLY A 1 270 ? -0.410 1.689 -21.404 1.00 91.56 270 GLY A CA 1
ATOM 2113 C C . GLY A 1 270 ? -1.442 1.543 -22.513 1.00 91.56 270 GLY A C 1
ATOM 2114 O O . GLY A 1 270 ? -2.363 2.353 -22.611 1.00 91.56 270 GLY A O 1
ATOM 2115 N N . ILE A 1 271 ? -1.315 0.482 -23.308 1.00 91.44 271 ILE A N 1
ATOM 2116 C CA . ILE A 1 271 ? -2.240 0.162 -24.399 1.00 91.44 271 ILE A CA 1
ATOM 2117 C C . ILE A 1 271 ? -3.584 -0.330 -23.842 1.00 91.44 271 ILE A C 1
ATOM 2119 O O . ILE A 1 271 ? -4.635 0.149 -24.264 1.00 91.44 271 ILE A O 1
ATOM 2123 N N . GLY A 1 272 ? -3.566 -1.253 -22.875 1.00 90.62 272 GLY A N 1
ATOM 2124 C CA . GLY A 1 272 ? -4.775 -1.868 -22.319 1.00 90.62 272 GLY A CA 1
ATOM 2125 C C . GLY A 1 272 ? -5.657 -0.892 -21.539 1.00 90.62 272 GLY A C 1
ATOM 2126 O O . GLY A 1 272 ? -6.881 -0.942 -21.648 1.00 90.62 272 GLY A O 1
ATOM 2127 N N . LEU A 1 273 ? -5.044 0.027 -20.791 1.00 88.00 273 LEU A N 1
ATOM 2128 C CA . LEU A 1 273 ? -5.745 1.050 -20.011 1.00 88.00 273 LEU A CA 1
ATOM 2129 C C . LEU A 1 273 ? -5.929 2.368 -20.777 1.00 88.00 273 LEU A C 1
ATOM 2131 O O . LEU A 1 273 ? -6.566 3.279 -20.254 1.00 88.00 273 LEU A O 1
ATOM 2135 N N . ARG A 1 274 ? -5.379 2.481 -21.996 1.00 89.94 274 ARG A N 1
ATOM 2136 C CA . ARG A 1 274 ? -5.338 3.722 -22.790 1.00 89.94 274 ARG A CA 1
ATOM 2137 C C . ARG A 1 274 ? -4.738 4.899 -22.008 1.00 89.94 274 ARG A C 1
ATOM 2139 O O . ARG A 1 274 ? -5.219 6.023 -22.077 1.00 89.94 274 ARG A O 1
ATOM 2146 N N . THR A 1 275 ? -3.671 4.644 -21.254 1.00 88.44 275 THR A N 1
ATOM 2147 C CA . THR A 1 275 ? -2.985 5.615 -20.385 1.00 88.44 275 THR A CA 1
ATOM 2148 C C . THR A 1 275 ? -1.663 6.064 -21.034 1.00 88.44 275 THR A C 1
ATOM 2150 O O . THR A 1 275 ? -0.687 5.304 -21.055 1.00 88.44 275 THR A O 1
ATOM 2153 N N . ARG A 1 276 ? -1.564 7.315 -21.514 1.00 91.31 276 ARG A N 1
ATOM 2154 C CA . ARG A 1 276 ? -0.330 7.836 -22.158 1.00 91.31 276 ARG A CA 1
ATOM 2155 C C . ARG A 1 276 ? 0.917 7.781 -21.264 1.00 91.31 276 ARG A C 1
ATOM 2157 O O . ARG A 1 276 ? 2.009 7.517 -21.753 1.00 91.31 276 ARG A O 1
ATOM 2164 N N . ALA A 1 277 ? 0.756 7.996 -19.956 1.00 91.69 277 ALA A N 1
ATOM 2165 C CA . ALA A 1 277 ? 1.871 8.038 -19.006 1.00 91.69 277 ALA A CA 1
ATOM 2166 C C . ALA A 1 277 ? 2.672 6.722 -18.974 1.00 91.69 277 ALA A C 1
ATOM 2168 O O . ALA A 1 277 ? 3.896 6.747 -19.075 1.00 91.69 277 ALA A O 1
ATOM 2169 N N . TYR A 1 278 ? 1.987 5.573 -18.898 1.00 93.44 278 TYR A N 1
ATOM 2170 C CA . TYR A 1 278 ? 2.645 4.261 -18.871 1.00 93.44 278 TYR A CA 1
ATOM 2171 C C . TYR A 1 278 ? 3.327 3.941 -20.200 1.00 93.44 278 TYR A C 1
ATOM 2173 O O . TYR A 1 278 ? 4.434 3.407 -20.206 1.00 93.44 278 TYR A O 1
ATOM 2181 N N . LEU A 1 279 ? 2.711 4.343 -21.319 1.00 93.06 279 LEU A N 1
ATOM 2182 C CA . LEU A 1 279 ? 3.286 4.165 -22.648 1.00 93.06 279 LEU A CA 1
ATOM 2183 C C . LEU A 1 279 ? 4.595 4.953 -22.801 1.00 93.06 279 LEU A C 1
ATOM 2185 O O . LEU A 1 279 ? 5.600 4.395 -23.234 1.00 93.06 279 LEU A O 1
ATOM 2189 N N . TYR A 1 280 ? 4.605 6.235 -22.423 1.00 93.31 280 TYR A N 1
ATOM 2190 C CA . TYR A 1 280 ? 5.785 7.093 -22.563 1.00 93.31 280 TYR A CA 1
ATOM 2191 C C . TYR A 1 280 ? 6.932 6.658 -21.656 1.00 93.31 280 TYR A C 1
ATOM 2193 O O . TYR A 1 280 ? 8.057 6.505 -22.132 1.00 93.31 280 TYR A O 1
ATOM 2201 N N . VAL A 1 281 ? 6.649 6.413 -20.374 1.00 96.38 281 VAL A N 1
ATOM 2202 C CA . VAL A 1 281 ? 7.680 5.973 -19.426 1.00 96.38 281 VAL A CA 1
ATOM 2203 C C . VAL A 1 281 ? 8.197 4.588 -19.813 1.00 96.38 281 VAL A C 1
ATOM 2205 O O . VAL A 1 281 ? 9.405 4.412 -19.930 1.00 96.38 281 VAL A O 1
ATOM 2208 N N . GLY A 1 282 ? 7.305 3.637 -20.113 1.00 94.69 282 GLY A N 1
ATOM 2209 C CA . GLY A 1 282 ? 7.682 2.290 -20.546 1.00 94.69 282 GLY A CA 1
ATOM 2210 C C . GLY A 1 282 ? 8.546 2.296 -21.808 1.00 94.69 282 GLY A C 1
ATOM 2211 O O . GLY A 1 282 ? 9.599 1.664 -21.826 1.00 94.69 282 GLY A O 1
ATOM 2212 N N . THR A 1 283 ? 8.164 3.071 -22.832 1.00 95.25 283 THR A N 1
ATOM 2213 C CA . THR A 1 283 ? 8.954 3.203 -24.073 1.00 95.25 283 THR A CA 1
ATOM 2214 C C . THR A 1 283 ? 10.330 3.799 -23.791 1.00 95.25 283 THR A C 1
ATOM 2216 O O . THR A 1 283 ? 11.333 3.280 -24.276 1.00 95.25 283 THR A O 1
ATOM 2219 N N . GLY A 1 284 ? 10.390 4.877 -23.003 1.00 96.00 284 GLY A N 1
ATOM 2220 C CA . GLY A 1 284 ? 11.646 5.552 -22.680 1.00 96.00 284 GLY A CA 1
ATOM 2221 C C . GLY A 1 284 ? 12.610 4.650 -21.914 1.00 96.00 284 GLY A C 1
ATOM 2222 O O . GLY A 1 284 ? 13.785 4.557 -22.269 1.00 96.00 284 GLY A O 1
ATOM 2223 N N . THR A 1 285 ? 12.109 3.937 -20.905 1.00 95.50 285 THR A N 1
ATOM 2224 C CA . THR A 1 285 ? 12.903 2.988 -20.116 1.00 95.50 285 THR A CA 1
ATOM 2225 C C . THR A 1 285 ? 13.368 1.799 -20.949 1.00 95.50 285 THR A C 1
ATOM 2227 O O . THR A 1 285 ? 14.544 1.444 -20.885 1.00 95.50 285 THR A O 1
ATOM 2230 N N . LEU A 1 286 ? 12.488 1.225 -21.774 1.00 95.75 286 LEU A N 1
ATOM 2231 C CA . LEU A 1 286 ? 12.842 0.118 -22.661 1.00 95.75 286 LEU A CA 1
ATOM 2232 C C . LEU A 1 286 ? 13.924 0.539 -23.657 1.00 95.75 286 LEU A C 1
ATOM 2234 O O . LEU A 1 286 ? 14.923 -0.160 -23.811 1.00 95.75 286 LEU A O 1
ATOM 2238 N N . LEU A 1 287 ? 13.756 1.698 -24.303 1.00 95.12 287 LEU A N 1
ATOM 2239 C CA . LEU A 1 287 ? 14.736 2.225 -25.249 1.00 95.12 287 LEU A CA 1
ATOM 2240 C C . LEU A 1 287 ? 16.090 2.450 -24.569 1.00 95.12 287 LEU A C 1
ATOM 2242 O O . LEU A 1 287 ? 17.120 2.056 -25.115 1.00 95.12 287 LEU A O 1
ATOM 2246 N N . PHE A 1 288 ? 16.092 3.040 -23.372 1.00 94.94 288 PHE A N 1
ATOM 2247 C CA . PHE A 1 288 ? 17.312 3.260 -22.601 1.00 94.94 288 PHE A CA 1
ATOM 2248 C C . PHE A 1 288 ? 18.038 1.944 -22.286 1.00 94.94 288 PHE A C 1
ATOM 2250 O O . PHE A 1 288 ? 19.239 1.827 -22.542 1.00 94.94 288 PHE A O 1
ATOM 2257 N N . GLU A 1 289 ? 17.318 0.934 -21.792 1.00 93.50 289 GLU A N 1
ATOM 2258 C CA . GLU A 1 289 ? 17.894 -0.378 -21.485 1.00 93.50 289 GLU A CA 1
ATOM 2259 C C . GLU A 1 289 ? 18.410 -1.096 -22.736 1.00 93.50 289 GLU A C 1
ATOM 2261 O O . GLU A 1 289 ? 19.531 -1.606 -22.735 1.00 93.50 289 GLU A O 1
ATOM 2266 N N . VAL A 1 290 ? 17.654 -1.088 -23.838 1.00 90.31 290 VAL A N 1
ATOM 2267 C CA . VAL A 1 290 ? 18.087 -1.695 -25.108 1.00 90.31 290 VAL A CA 1
ATOM 2268 C C . VAL A 1 290 ? 19.355 -1.025 -25.632 1.00 90.31 290 VAL A C 1
ATOM 2270 O O . VAL A 1 290 ? 20.296 -1.722 -26.019 1.00 90.31 290 VAL A O 1
ATOM 2273 N N . LEU A 1 291 ? 19.432 0.309 -25.608 1.00 90.62 291 LEU A N 1
ATOM 2274 C CA . LEU A 1 291 ? 20.640 1.041 -26.001 1.00 90.62 291 LEU A CA 1
ATOM 2275 C C . LEU A 1 291 ? 21.828 0.688 -25.100 1.00 90.62 291 LEU A C 1
ATOM 2277 O O . LEU A 1 291 ? 22.937 0.471 -25.594 1.00 90.62 291 LEU A O 1
ATOM 2281 N N . ARG A 1 292 ? 21.602 0.581 -23.787 1.00 89.94 292 ARG A N 1
ATOM 2282 C CA . 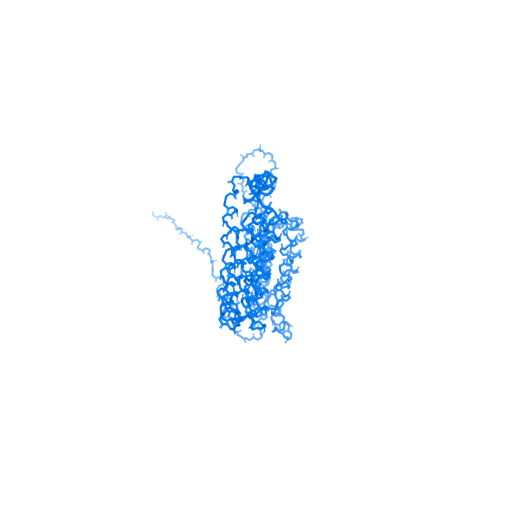ARG A 1 292 ? 22.631 0.198 -22.814 1.00 89.94 292 ARG A CA 1
ATOM 2283 C C . ARG A 1 292 ? 23.156 -1.214 -23.068 1.00 89.94 292 ARG A C 1
ATOM 2285 O O . ARG A 1 292 ? 24.372 -1.402 -23.155 1.00 89.94 292 ARG A O 1
ATOM 2292 N N . TYR A 1 293 ? 22.267 -2.194 -23.217 1.00 88.25 293 TYR A N 1
ATOM 2293 C CA . TYR A 1 293 ? 22.644 -3.576 -23.513 1.00 88.25 293 TYR A CA 1
ATOM 2294 C C . TYR A 1 293 ? 23.343 -3.691 -24.864 1.00 88.25 293 TYR A C 1
ATOM 2296 O O . TYR A 1 293 ? 24.376 -4.352 -24.948 1.00 88.25 293 TYR A O 1
ATOM 2304 N N . THR A 1 294 ? 22.858 -2.978 -25.884 1.00 85.06 294 THR A N 1
ATOM 2305 C CA . THR A 1 294 ? 23.500 -2.918 -27.205 1.00 85.06 294 THR A CA 1
ATOM 2306 C C . THR A 1 294 ? 24.916 -2.361 -27.087 1.00 85.06 294 THR A C 1
ATOM 2308 O O . THR A 1 294 ? 25.856 -2.976 -27.579 1.00 85.06 294 THR A O 1
ATOM 2311 N N . ARG A 1 295 ? 25.114 -1.253 -26.359 1.00 86.31 295 ARG A N 1
ATOM 2312 C CA . ARG A 1 295 ? 26.446 -0.672 -26.126 1.00 86.31 295 ARG A CA 1
ATOM 2313 C C . ARG A 1 295 ? 27.385 -1.641 -25.401 1.00 86.31 295 ARG A C 1
ATOM 2315 O O . ARG A 1 295 ? 28.558 -1.733 -25.754 1.00 86.31 295 ARG A O 1
ATOM 2322 N N . ARG A 1 296 ? 26.892 -2.361 -24.390 1.00 85.12 296 ARG A N 1
ATOM 2323 C CA . ARG A 1 296 ? 27.693 -3.358 -23.662 1.00 85.12 296 ARG A CA 1
ATOM 2324 C C . ARG A 1 296 ? 28.058 -4.545 -24.552 1.00 85.12 296 ARG A C 1
ATOM 2326 O O . ARG A 1 296 ? 29.210 -4.968 -24.552 1.00 85.12 296 ARG A O 1
ATOM 2333 N N . PHE A 1 297 ? 27.096 -5.038 -25.324 1.00 83.56 297 PHE A N 1
ATOM 2334 C CA . PHE A 1 297 ? 27.285 -6.121 -26.284 1.00 83.56 297 PHE A CA 1
ATOM 2335 C C . PHE A 1 297 ? 28.321 -5.749 -27.350 1.00 83.56 297 PHE A C 1
ATOM 2337 O O . PHE A 1 297 ? 29.217 -6.538 -27.650 1.00 83.56 297 PHE A O 1
ATOM 2344 N N . VAL A 1 298 ? 28.265 -4.500 -27.823 1.00 82.69 298 VAL A N 1
ATOM 2345 C CA . VAL A 1 298 ? 29.239 -3.916 -28.749 1.00 82.69 298 VAL A CA 1
ATOM 2346 C C . VAL A 1 298 ? 30.665 -3.955 -28.187 1.00 82.69 298 VAL A C 1
ATOM 2348 O O . VAL A 1 298 ? 31.608 -4.299 -28.891 1.00 82.69 298 VAL A O 1
ATOM 2351 N N . GLY A 1 299 ? 30.848 -3.661 -26.902 1.00 81.69 299 GLY A N 1
ATOM 2352 C CA . GLY A 1 299 ? 32.177 -3.709 -26.289 1.00 81.69 299 GLY A CA 1
ATOM 2353 C C . GLY A 1 299 ? 32.779 -5.117 -26.190 1.00 81.69 299 GLY A C 1
ATOM 2354 O O . GLY A 1 299 ? 33.996 -5.245 -26.110 1.00 81.69 299 GLY A O 1
ATOM 2355 N N . GLN A 1 300 ? 31.951 -6.166 -26.177 1.00 85.75 300 GLN A N 1
ATOM 2356 C CA . GLN A 1 300 ? 32.387 -7.536 -25.877 1.00 85.75 300 GLN A CA 1
ATOM 2357 C C . GLN A 1 300 ? 32.502 -8.434 -27.115 1.00 85.75 300 GLN A C 1
ATOM 2359 O O . GLN A 1 300 ? 33.318 -9.349 -27.112 1.00 85.75 300 GLN A O 1
ATOM 2364 N N . ASN A 1 301 ? 31.717 -8.185 -28.169 1.00 83.94 301 ASN A N 1
ATOM 2365 C CA . ASN A 1 301 ? 31.649 -9.065 -29.341 1.00 83.94 301 ASN A CA 1
ATOM 2366 C C . ASN A 1 301 ? 31.679 -8.277 -30.665 1.00 83.94 301 ASN A C 1
ATOM 2368 O O . ASN A 1 301 ? 30.661 -8.195 -31.357 1.00 83.94 301 ASN A O 1
ATOM 2372 N N . PRO A 1 302 ? 32.837 -7.723 -31.073 1.00 81.38 302 PRO A N 1
ATOM 2373 C CA . PRO A 1 302 ? 32.932 -6.818 -32.221 1.00 81.38 302 PRO A CA 1
ATOM 2374 C C . PRO A 1 302 ? 32.450 -7.430 -33.544 1.00 81.38 302 PRO A C 1
ATOM 2376 O O . PRO A 1 302 ? 31.795 -6.757 -34.337 1.00 81.38 302 PRO A O 1
ATOM 2379 N N . LEU A 1 303 ? 32.711 -8.720 -33.773 1.00 86.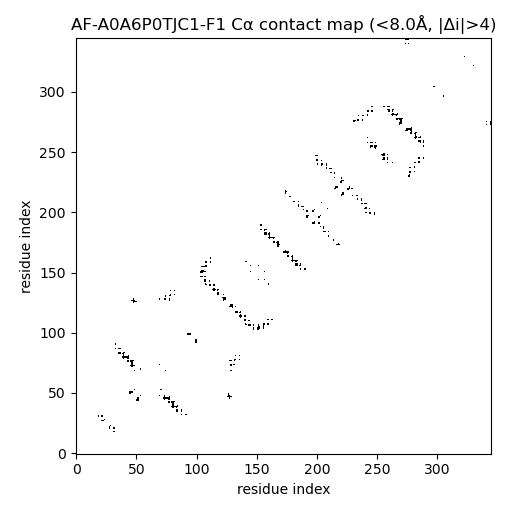69 303 LEU A N 1
ATOM 2380 C CA . LEU A 1 303 ? 32.297 -9.415 -34.997 1.00 86.69 303 LEU A CA 1
ATOM 2381 C C . LEU A 1 303 ? 30.769 -9.577 -35.087 1.00 86.69 303 LEU A C 1
ATOM 2383 O O . LEU A 1 303 ? 30.188 -9.412 -36.158 1.00 86.69 303 LEU A O 1
ATOM 2387 N N . GLN A 1 304 ? 30.098 -9.831 -33.959 1.00 82.88 304 GLN A N 1
ATOM 2388 C CA . GLN A 1 304 ? 28.641 -10.000 -33.916 1.00 82.88 304 GLN A CA 1
ATOM 2389 C C . GLN A 1 304 ? 27.900 -8.685 -34.200 1.00 82.88 304 GLN A C 1
ATOM 2391 O O . GLN A 1 304 ? 26.817 -8.710 -34.777 1.00 82.88 304 GLN A O 1
ATOM 2396 N N . ILE A 1 305 ? 28.491 -7.531 -33.874 1.00 81.44 305 ILE A N 1
ATOM 2397 C CA . ILE A 1 305 ? 27.917 -6.215 -34.200 1.00 81.44 305 ILE A CA 1
ATOM 2398 C C . ILE A 1 305 ? 27.868 -5.997 -35.699 1.00 81.44 305 ILE A C 1
ATOM 2400 O O . ILE A 1 305 ? 26.887 -5.453 -36.179 1.00 81.44 305 ILE A O 1
ATOM 2404 N N . TRP A 1 306 ? 28.907 -6.380 -36.443 1.00 84.62 306 TRP A N 1
ATOM 2405 C CA . TRP A 1 306 ? 28.901 -6.206 -37.894 1.00 84.62 306 TRP A CA 1
ATOM 2406 C C . TRP A 1 306 ? 27.767 -7.009 -38.522 1.00 84.62 306 TRP A C 1
ATOM 2408 O O . TRP A 1 306 ? 27.026 -6.475 -39.341 1.00 84.62 306 TRP A O 1
ATOM 2418 N N . ALA A 1 307 ? 27.553 -8.244 -38.062 1.00 87.31 307 ALA A N 1
ATOM 2419 C CA . ALA A 1 307 ? 26.413 -9.048 -38.488 1.00 87.31 307 ALA A CA 1
ATOM 2420 C C . ALA A 1 307 ? 25.072 -8.381 -38.125 1.00 87.31 307 ALA A C 1
ATOM 2422 O O . ALA A 1 307 ? 24.229 -8.172 -38.997 1.00 87.31 307 ALA A O 1
ATOM 2423 N N . VAL A 1 308 ? 24.888 -7.988 -36.860 1.00 83.88 308 VAL A N 1
ATOM 2424 C CA . VAL A 1 308 ? 23.653 -7.336 -36.385 1.00 83.88 308 VAL A CA 1
ATOM 2425 C C . VAL A 1 308 ? 23.413 -5.997 -37.086 1.00 83.88 308 VAL A C 1
ATOM 2427 O O . VAL A 1 308 ? 22.290 -5.704 -37.477 1.00 83.88 308 VAL A O 1
ATOM 2430 N N . GLY A 1 309 ? 24.456 -5.197 -37.281 1.00 85.56 309 GLY A N 1
ATOM 2431 C CA . GLY A 1 309 ? 24.422 -3.886 -37.918 1.00 85.56 309 GLY A CA 1
ATOM 2432 C C . GLY A 1 309 ? 24.106 -3.966 -39.406 1.00 85.56 309 GLY A C 1
ATOM 2433 O O . GLY A 1 309 ? 23.312 -3.162 -39.885 1.00 85.56 309 GLY A O 1
ATOM 2434 N N . ILE A 1 310 ? 24.643 -4.961 -40.123 1.00 89.25 310 ILE A N 1
ATOM 2435 C CA . ILE A 1 310 ? 24.256 -5.235 -41.516 1.00 89.25 310 ILE A CA 1
ATOM 2436 C C . ILE A 1 310 ? 22.772 -5.606 -41.577 1.00 89.25 310 ILE A C 1
ATOM 2438 O O . ILE A 1 310 ? 22.041 -5.021 -42.372 1.00 89.25 310 ILE A O 1
ATOM 2442 N N . VAL A 1 311 ? 22.303 -6.513 -40.712 1.00 90.12 311 VAL A N 1
ATOM 2443 C CA . VAL A 1 311 ? 20.887 -6.924 -40.668 1.00 90.12 311 VAL A CA 1
ATOM 2444 C C . VAL A 1 311 ? 19.967 -5.743 -40.336 1.00 90.12 311 VAL A C 1
ATOM 2446 O O . VAL A 1 311 ? 18.972 -5.529 -41.028 1.00 90.12 311 VAL A O 1
ATOM 2449 N N . LEU A 1 312 ? 20.310 -4.938 -39.325 1.00 87.06 312 LEU A N 1
ATOM 2450 C CA . LEU A 1 312 ? 19.560 -3.734 -38.951 1.00 87.06 312 LEU A CA 1
ATOM 2451 C C . LEU A 1 312 ? 19.573 -2.681 -40.060 1.00 87.06 312 LEU A C 1
ATOM 2453 O O . LEU A 1 312 ? 18.532 -2.101 -40.350 1.00 87.06 312 LEU A O 1
ATOM 2457 N N . GLY A 1 313 ? 20.721 -2.447 -40.698 1.00 91.19 313 GLY A N 1
ATOM 2458 C CA . GLY A 1 313 ? 20.855 -1.511 -41.812 1.00 91.19 313 GLY A CA 1
ATOM 2459 C C . GLY A 1 313 ? 19.992 -1.914 -43.006 1.00 91.19 313 GLY A C 1
ATOM 2460 O O . GLY A 1 313 ? 19.256 -1.087 -43.541 1.00 91.19 313 GLY A O 1
ATOM 2461 N N . LEU A 1 314 ? 20.005 -3.200 -43.368 1.00 94.44 314 LEU A N 1
ATOM 2462 C CA . LEU A 1 314 ? 19.146 -3.748 -44.420 1.00 94.44 314 LEU A CA 1
ATOM 2463 C C . LEU A 1 314 ? 17.660 -3.619 -44.045 1.00 94.44 314 LEU A C 1
ATOM 2465 O O . LEU A 1 314 ? 16.841 -3.231 -44.878 1.00 94.44 314 LEU A O 1
ATOM 2469 N N . GLY A 1 315 ? 17.331 -3.855 -42.771 1.00 91.50 315 GLY A N 1
ATOM 2470 C CA . GLY A 1 315 ? 16.007 -3.611 -42.205 1.00 91.50 315 GLY A CA 1
ATOM 2471 C C . GLY A 1 315 ? 15.574 -2.147 -42.313 1.00 91.50 315 GLY A C 1
ATOM 2472 O O . GLY A 1 315 ? 14.463 -1.880 -42.758 1.00 91.50 315 GLY A O 1
ATOM 2473 N N . PHE A 1 316 ? 16.442 -1.187 -41.983 1.00 90.69 316 PHE A N 1
ATOM 2474 C CA . PHE A 1 316 ? 16.137 0.242 -42.113 1.00 90.69 316 PHE A CA 1
ATOM 2475 C C . PHE A 1 316 ? 15.927 0.668 -43.564 1.00 90.69 316 PHE A C 1
ATOM 2477 O O . PHE A 1 316 ? 14.991 1.419 -43.832 1.00 90.69 316 PHE A O 1
ATOM 2484 N N . ILE A 1 317 ? 16.742 0.170 -44.498 1.00 92.94 317 ILE A N 1
ATOM 2485 C CA . ILE A 1 317 ? 16.554 0.42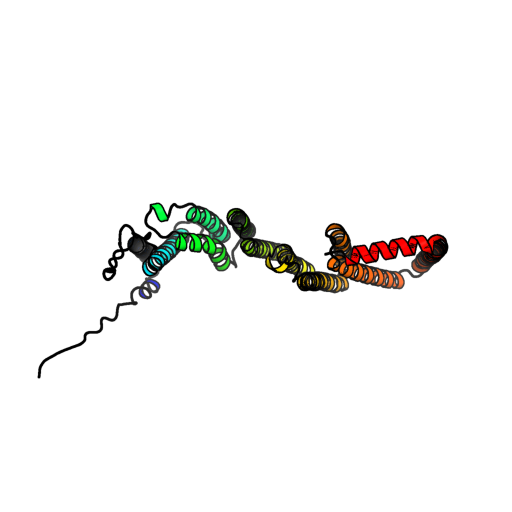5 -45.933 1.00 92.94 317 ILE A CA 1
ATOM 2486 C C . ILE A 1 317 ? 15.202 -0.133 -46.392 1.00 92.94 317 ILE A C 1
ATOM 2488 O O . ILE A 1 317 ? 14.446 0.564 -47.067 1.00 92.94 317 ILE A O 1
ATOM 2492 N N . TRP A 1 318 ? 14.856 -1.356 -45.981 1.00 95.06 318 TRP A N 1
ATOM 2493 C CA . TRP A 1 318 ? 13.563 -1.968 -46.297 1.00 95.06 318 TRP A CA 1
ATOM 2494 C C . TRP A 1 318 ? 12.383 -1.179 -45.713 1.00 95.06 318 TRP A C 1
ATOM 2496 O O . TRP A 1 318 ? 11.396 -0.915 -46.407 1.00 95.06 318 TRP A O 1
ATOM 2506 N N . VAL A 1 319 ? 12.497 -0.754 -44.454 1.00 88.81 319 VAL A N 1
ATOM 2507 C CA . VAL A 1 319 ? 11.506 0.090 -43.781 1.00 88.81 319 VAL A CA 1
ATOM 2508 C C . VAL A 1 319 ? 11.354 1.425 -44.520 1.00 88.81 319 VAL A C 1
ATOM 2510 O O . VAL A 1 319 ? 10.229 1.817 -44.817 1.00 88.81 319 VAL A O 1
ATOM 2513 N N . ALA A 1 320 ? 12.452 2.093 -44.886 1.00 91.94 320 ALA A N 1
ATOM 2514 C CA . ALA A 1 320 ? 12.437 3.360 -45.621 1.00 91.94 320 ALA A CA 1
ATOM 2515 C C . ALA A 1 320 ? 11.792 3.225 -47.009 1.00 91.94 320 ALA A C 1
ATOM 2517 O O . ALA A 1 320 ? 10.900 4.004 -47.344 1.00 91.94 320 ALA A O 1
ATOM 2518 N N . ALA A 1 321 ? 12.160 2.192 -47.772 1.00 93.00 321 ALA A N 1
ATOM 2519 C CA . ALA A 1 321 ? 11.542 1.894 -49.063 1.00 93.00 321 ALA A CA 1
ATOM 2520 C C . ALA A 1 321 ? 10.033 1.619 -48.921 1.00 93.00 321 ALA A C 1
ATOM 2522 O O . ALA A 1 321 ? 9.226 2.062 -49.739 1.00 93.00 321 ALA A O 1
ATOM 2523 N N . THR A 1 322 ? 9.627 0.939 -47.844 1.00 89.31 322 THR A N 1
ATOM 2524 C CA . THR A 1 322 ? 8.210 0.690 -47.539 1.00 89.31 322 THR A CA 1
ATOM 2525 C C . THR A 1 322 ? 7.473 1.980 -47.167 1.00 89.31 322 THR A C 1
ATOM 2527 O O . THR A 1 322 ? 6.346 2.192 -47.621 1.00 89.31 322 THR A O 1
ATOM 2530 N N . PHE A 1 323 ? 8.098 2.860 -46.378 1.00 89.88 323 PHE A N 1
ATOM 2531 C CA . PHE A 1 323 ? 7.563 4.183 -46.050 1.00 89.88 323 PHE A CA 1
ATOM 2532 C C . PHE A 1 323 ? 7.394 5.055 -47.295 1.00 89.88 323 PHE A C 1
ATOM 2534 O O . PHE A 1 323 ? 6.376 5.733 -47.412 1.00 89.88 323 PHE A O 1
ATOM 2541 N N . GLU A 1 324 ? 8.342 5.026 -48.230 1.00 91.69 324 GLU A N 1
ATOM 2542 C CA . GLU A 1 324 ? 8.259 5.773 -49.486 1.00 91.69 324 GLU A CA 1
ATOM 2543 C C . GLU A 1 324 ? 7.130 5.241 -50.378 1.00 91.69 324 GLU A C 1
ATOM 2545 O O . GLU A 1 324 ? 6.262 6.006 -50.805 1.00 91.69 324 GLU A O 1
ATOM 2550 N N . ALA A 1 325 ? 7.057 3.918 -50.554 1.00 90.44 325 ALA A N 1
ATOM 2551 C CA . ALA A 1 325 ? 6.017 3.271 -51.351 1.00 90.44 325 ALA A CA 1
ATOM 2552 C C . ALA A 1 325 ? 4.599 3.446 -50.769 1.00 90.44 325 ALA A C 1
ATOM 2554 O O . ALA A 1 325 ? 3.618 3.461 -51.514 1.00 90.44 325 ALA A O 1
ATOM 2555 N N . ARG A 1 326 ? 4.463 3.571 -49.440 1.00 91.44 326 ARG A N 1
ATOM 2556 C CA . ARG A 1 326 ? 3.166 3.649 -48.733 1.00 91.44 326 ARG A CA 1
ATOM 2557 C C . ARG A 1 326 ? 2.969 4.944 -47.948 1.00 91.44 326 ARG A C 1
ATOM 2559 O O . ARG A 1 326 ? 2.154 4.981 -47.024 1.00 91.44 326 ARG A O 1
ATOM 2566 N N . ARG A 1 327 ? 3.659 6.023 -48.326 1.00 90.25 327 ARG A N 1
ATOM 2567 C CA . ARG A 1 327 ? 3.693 7.295 -47.581 1.00 90.25 327 ARG A CA 1
ATOM 2568 C C . ARG A 1 327 ? 2.310 7.799 -47.165 1.00 90.25 327 ARG A C 1
ATOM 2570 O O . ARG A 1 327 ? 2.111 8.176 -46.014 1.00 90.25 327 ARG A O 1
ATOM 2577 N N . ASN A 1 328 ? 1.338 7.765 -48.076 1.00 89.62 328 ASN A N 1
ATOM 2578 C CA . ASN A 1 328 ? -0.022 8.237 -47.798 1.00 89.62 328 ASN A CA 1
ATOM 2579 C C . ASN A 1 328 ? -0.754 7.353 -46.773 1.00 89.62 328 ASN A C 1
ATOM 2581 O O . ASN A 1 328 ? -1.416 7.879 -45.883 1.00 89.62 328 ASN A O 1
ATOM 2585 N N . GLN A 1 329 ? -0.596 6.026 -46.851 1.00 88.19 329 GLN A N 1
ATOM 2586 C CA . GLN A 1 329 ? -1.199 5.082 -45.897 1.00 88.19 329 GLN A CA 1
ATOM 2587 C C . GLN A 1 329 ? -0.576 5.230 -44.507 1.00 88.19 329 GLN A C 1
ATOM 2589 O O . GLN A 1 329 ? -1.287 5.246 -43.506 1.00 88.19 329 GLN A O 1
ATOM 2594 N N . VAL A 1 330 ? 0.747 5.397 -44.448 1.00 87.88 330 VAL A N 1
ATOM 2595 C CA . VAL A 1 330 ? 1.469 5.649 -43.198 1.00 87.88 330 VAL A CA 1
ATOM 2596 C C . VAL A 1 330 ? 1.022 6.962 -42.567 1.00 87.88 330 VAL A C 1
ATOM 2598 O O . VAL A 1 330 ? 0.736 6.988 -41.376 1.00 87.88 330 VAL A O 1
ATOM 2601 N N . ASN A 1 331 ? 0.950 8.049 -43.337 1.00 89.50 331 ASN A N 1
ATOM 2602 C CA . ASN A 1 331 ? 0.535 9.348 -42.807 1.00 89.50 331 ASN A CA 1
ATOM 2603 C C . ASN A 1 331 ? -0.912 9.315 -42.295 1.00 89.50 331 ASN A C 1
ATOM 2605 O O . ASN A 1 331 ? -1.206 9.891 -41.246 1.00 89.50 331 ASN A O 1
ATOM 2609 N N . ALA A 1 332 ? -1.805 8.604 -42.990 1.00 90.06 332 ALA A N 1
ATOM 2610 C CA . ALA A 1 332 ? -3.167 8.368 -42.520 1.00 90.06 332 ALA A CA 1
ATOM 2611 C C . ALA A 1 332 ? -3.185 7.555 -41.211 1.00 90.06 332 ALA A C 1
ATOM 2613 O O . ALA A 1 332 ? -3.874 7.924 -40.265 1.00 90.06 332 ALA A O 1
ATOM 2614 N N . ALA A 1 333 ? -2.372 6.500 -41.105 1.00 88.81 333 ALA A N 1
ATOM 2615 C CA . ALA A 1 333 ? -2.258 5.715 -39.878 1.00 88.81 333 ALA A CA 1
ATOM 2616 C C . ALA A 1 333 ? -1.661 6.530 -38.716 1.00 88.81 333 ALA A C 1
ATOM 2618 O O . ALA A 1 333 ? -2.186 6.490 -37.608 1.00 88.81 333 ALA A O 1
ATOM 2619 N N . LEU A 1 334 ? -0.596 7.300 -38.952 1.00 89.06 334 LEU A N 1
ATOM 2620 C CA . LEU A 1 334 ? 0.042 8.150 -37.942 1.00 89.06 334 LEU A CA 1
ATOM 2621 C C . LEU A 1 334 ? -0.894 9.249 -37.443 1.00 89.06 334 LEU A C 1
ATOM 2623 O O . LEU A 1 334 ? -0.939 9.500 -36.243 1.00 89.06 334 LEU A O 1
ATOM 2627 N N . SER A 1 335 ? -1.639 9.898 -38.342 1.00 88.19 335 SER A N 1
ATOM 2628 C CA . SER A 1 335 ? -2.629 10.908 -37.951 1.00 88.19 335 SER A CA 1
ATOM 2629 C C . SER A 1 335 ? -3.764 10.291 -37.139 1.00 88.19 335 SER A 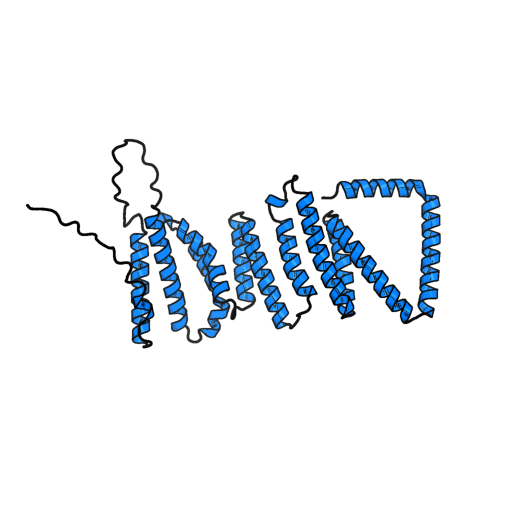C 1
ATOM 2631 O O . SER A 1 335 ? -4.071 10.810 -36.070 1.00 88.19 335 SER A O 1
ATOM 2633 N N . TYR A 1 336 ? -4.294 9.139 -37.563 1.00 90.62 336 TYR A N 1
ATOM 2634 C CA . TYR A 1 336 ? -5.272 8.374 -36.788 1.00 90.62 336 TYR A CA 1
ATOM 2635 C C . TYR A 1 336 ? -4.755 8.036 -35.382 1.00 90.62 336 TYR A C 1
ATOM 2637 O O . TYR A 1 336 ? -5.402 8.372 -34.392 1.00 90.62 336 TYR A O 1
ATOM 2645 N N . TRP A 1 337 ? -3.563 7.441 -35.272 1.00 87.69 337 TRP A N 1
ATOM 2646 C CA . TRP A 1 337 ? -2.976 7.080 -33.978 1.00 87.69 337 TRP A CA 1
ATOM 2647 C C . TRP A 1 337 ? -2.646 8.295 -33.119 1.00 87.69 337 TRP A C 1
ATOM 2649 O O . TRP A 1 337 ? -2.796 8.223 -31.905 1.00 87.69 337 TRP A O 1
ATOM 2659 N N . ARG A 1 338 ? -2.228 9.415 -33.717 1.00 87.81 338 ARG A N 1
ATOM 2660 C CA . ARG A 1 338 ? -1.998 10.667 -32.991 1.00 87.81 338 ARG A CA 1
ATOM 2661 C C . ARG A 1 338 ? -3.296 11.196 -32.391 1.00 87.81 338 ARG A C 1
ATOM 2663 O O . ARG A 1 338 ? -3.310 11.503 -31.205 1.00 87.81 338 ARG A O 1
ATOM 2670 N N . THR A 1 339 ? -4.367 11.277 -33.177 1.00 88.19 339 THR A N 1
ATOM 2671 C CA . THR A 1 339 ? -5.677 11.726 -32.687 1.00 88.19 339 THR A CA 1
ATOM 2672 C C . THR A 1 339 ? -6.231 10.772 -31.630 1.00 88.19 339 THR A C 1
ATOM 2674 O O . THR A 1 339 ? -6.758 11.215 -30.612 1.00 88.19 339 THR A O 1
ATOM 2677 N N . GLU A 1 340 ? -6.052 9.465 -31.818 1.00 87.69 340 GLU A N 1
ATOM 2678 C CA . GLU A 1 340 ? -6.464 8.454 -30.845 1.00 87.69 340 GLU A CA 1
ATOM 2679 C C . GLU A 1 340 ? -5.655 8.566 -29.542 1.00 87.69 340 GLU A C 1
ATOM 2681 O O . GLU A 1 340 ? -6.226 8.626 -28.459 1.00 87.69 340 GLU A O 1
ATOM 2686 N N . LEU A 1 341 ? -4.332 8.721 -29.615 1.00 85.69 341 LEU A N 1
ATOM 2687 C CA . LEU A 1 341 ? -3.492 8.990 -28.443 1.00 85.69 341 LEU A CA 1
ATOM 2688 C C . LEU A 1 341 ? -3.857 10.317 -27.770 1.00 85.69 341 LEU A C 1
ATOM 2690 O O . LEU A 1 341 ? -3.790 10.413 -26.551 1.00 85.69 341 LEU A O 1
ATOM 2694 N N . GLU A 1 342 ? -4.246 11.345 -28.525 1.00 83.25 342 GLU A N 1
ATOM 2695 C CA . GLU A 1 342 ? -4.729 12.617 -27.978 1.00 83.25 342 GLU A CA 1
ATOM 2696 C C . GLU A 1 342 ? -6.075 12.468 -27.251 1.00 83.25 342 GLU A C 1
ATOM 2698 O O . GLU A 1 342 ? -6.314 13.181 -26.268 1.00 83.25 342 GLU A O 1
ATOM 2703 N N . SER A 1 343 ? -6.909 11.508 -27.660 1.00 83.50 343 SER A N 1
ATOM 2704 C CA . SER A 1 343 ? -8.167 11.177 -26.986 1.00 83.50 343 SER A CA 1
ATOM 2705 C C . SER A 1 343 ? -7.940 10.373 -25.699 1.00 83.50 343 SER A C 1
ATOM 2707 O O . SER A 1 343 ? -8.662 10.580 -24.718 1.00 83.50 343 SER A O 1
ATOM 2709 N N . TRP A 1 344 ? -6.890 9.543 -25.656 1.00 83.81 344 TRP A N 1
ATOM 2710 C CA . TRP A 1 344 ? -6.558 8.666 -24.531 1.00 83.81 344 TRP A CA 1
ATOM 2711 C C . TRP A 1 344 ? -6.373 9.419 -23.212 1.00 83.81 344 TRP A C 1
ATOM 2713 O O . TRP A 1 344 ? -5.541 10.327 -23.112 1.00 83.81 344 TRP A O 1
ATOM 2723 N N . GLU A 1 345 ? -7.191 8.987 -22.245 1.00 64.44 345 GLU A N 1
ATOM 2724 C CA . GLU A 1 345 ? -7.289 9.309 -20.809 1.00 64.44 345 GLU A CA 1
ATOM 2725 C C . GLU A 1 345 ? -7.112 10.727 -20.304 1.00 64.44 345 GLU A C 1
ATOM 2727 O O . GLU A 1 345 ? -6.081 11.380 -20.588 1.00 64.44 345 GLU A O 1
#

Sequence (345 aa):
PVGLRGKNRARSKKPLLLALFLPRSPTGHTIGITIFAGLSIYALIQGNHRLTPSTLPLPHSPTLPLPHSPTAQQELWTSLGILEFLATLAYLGYHLVPNPTALWPWAGAIAAVLAIGFKRLPWEPWGWSARPGHYTAFFLPIGTLLLSALVTNIPSILLVAAFYAWLAYVTNQIRLSYLSVFCIGWAVFLFLQLQQWEQAIWMALDVGGAVLYVIQVDPRLRSPDQRTIRHNLRLITTGLICYVSVAESLSNPWLGILTLLLSLGLLLAGIGLRTRAYLYVGTGTLLFEVLRYTRRFVGQNPLQIWAVGIVLGLGFIWVAATFEARRNQVNAALSYWRTELESWE

Mean predicted aligned error: 10.25 Å

Radius of gyration: 32.07 Å; Cα contacts (8 Å, |Δi|>4): 310; chains: 1; bounding box: 77×62×110 Å

Secondary structure (DSSP, 8-state):
--------------SSSGGGG--SSHHHHHHHHHHHHHHHHHHHHHT-TTTS-------S--------PPPHHHHHHHHHHHHHHHHHHHHHHHHHSS-HHHHGGGHHHHHHHHHHHHHHS-TGGGTS-HHHHHHHHHHHHHHHHHHTTTT--HHHHHHHHHHHHHHHHHHT-GGGHHHHHHHHHHHHHHHHHHTT---HHHHHHHHHHHHHHHHHH-TTTTSGGGHHHHHHHHHHHHHHHHHHHHHHHHH-HHHHHHHHHHHHHHHHHHHHTT-HHHHHHHHHHHHHHHHHHHHHHHHH-HHHHHHHHHHHHHHHHHHHHHHHHTHHHHHHHHHHHHHHHHH--

Foldseek 3Di:
DDDDDDDDDPPDPDPPPPLVPFDPDPVSLVVSLVVLLVLLVVLLQCLFCVNPPPPDDDDDDPDDDDPDDRDPSSLVSNLSSVVSVVVSVLSCCCVVDPCSLVCLQLQLVVLLVVLVVLLPDPQVVRRHDNVSSNVCSVCRSVVSCVVSVPSHALVNLQSNLVSLVVVCVVVVPLVSNLSSLVSVLSSQVVVCVVVVVPQVLSVLCSVLVSQLVCLVRPPVCPDPVNVVVSLVSLLVSLLSSLVSLVVSCVVPVVSLVVSLVQLVVLCVCCVVQLRVSSNVSSVVSNVVSVVVVLVVCCVPPVVVCVVVVVVVVVVVVVVVVVCVVCVVVVVVVVVVVVVSNVVGD